Protein AF-A0A4U2DZA6-F1 (afdb_monomer)

Solvent-accessible surface area (backbone atoms only — not comparable to full-atom values): 11005 Å² total; per-residue (Å²): 111,38,60,55,29,14,50,80,87,41,92,82,50,58,75,39,43,45,76,56,38,56,72,76,39,58,65,84,57,57,27,21,34,91,81,70,63,46,68,20,42,60,43,38,82,89,51,98,49,81,58,31,38,35,69,56,89,88,61,76,40,67,72,39,76,94,47,52,62,82,66,52,77,60,67,79,49,63,69,38,75,83,44,24,62,58,47,48,50,52,47,63,80,37,41,66,64,39,50,54,56,39,36,73,78,37,56,48,65,45,71,69,59,54,52,47,19,53,52,40,37,60,75,71,45,62,44,17,39,58,92,64,57,75,88,47,49,42,60,54,41,54,41,45,44,87,59,47,71,52,46,95,62,67,19,87,56,66,44,44,45,53,79,73,94,64,86,74,88,72,88,80,76,78,83,76,92,58,102,58,79,56,61,103

Foldseek 3Di:
DAQWFAQLPDPVRDIDGQVVCVVVHPQQRWGADPQPRDTWHWPPPPHPDDIGTDDDPPDCGCVPPVNVPQCPVVVPADFDPVQLVVLVVVCVVCVVVLVVVLCVVPPLDDPVLLVQLVVLCVVSVVRRGPPDDSVCVSQSSQSSDQWDQADPRGRNHIAGEDADPDDDPDPPDFDDPDPDHGYD

Mean predicted aligned error: 13.22 Å

Sequence (184 aa):
MSSSAYHLNDPEKKLISIDEWVKKYSPNTVGGCRVCHEQMTIRGARSQQKTHFTHKPNSSCPTIVKNHRPYDVLRDVERDPTLASFAKQWAIDNLESIHYKVKKYVPGLTWKEFHQLLTVANEVDIWSLKSLSHDYIPYLLLTCTDKFEKNKYGRKYDCFFVLETSPTTGGVLWNDTTEGKKYI

Secondary structure (DSSP, 8-state):
-BSEEEETT-TT---EEHHHHHHHS-TTSPEEPTTT--EEEEESTTSSSPPEEEEPTT---TTSGGG--TTHHHHTS-B-GGGHHHHHHHHHHTHHHHHHHHHHHSTT--HHHHHHHHHHHHHTTGGGBTT--GGGHHHHHHHSSS-B---TTS--S-B-----S---SS---S---SSS----

pLDDT: mean 76.88, std 16.84, range [32.78, 96.12]

Nearest PDB structures (foldseek):
  7ko2-assembly4_D  TM=2.226E-01  e=8.693E+00  Escherichia coli K-12

Radius of gyration: 18.92 Å; Cα contacts (8 Å, |Δi|>4): 251; chains: 1; bounding box: 48×33×47 Å

Structure (mmCIF, N/CA/C/O backbone):
data_AF-A0A4U2DZA6-F1
#
_entry.id   AF-A0A4U2DZA6-F1
#
loop_
_atom_site.group_PDB
_atom_site.id
_atom_site.type_symbol
_atom_site.label_atom_id
_atom_site.label_alt_id
_atom_site.label_comp_id
_atom_site.label_asym_id
_atom_site.label_entity_id
_atom_site.label_seq_id
_atom_site.pdbx_PDB_ins_code
_atom_site.Cartn_x
_atom_site.Cartn_y
_atom_site.Cartn_z
_atom_site.occupancy
_atom_site.B_iso_or_equiv
_atom_site.auth_seq_id
_atom_site.auth_comp_id
_atom_site.auth_asym_id
_atom_site.auth_atom_id
_atom_site.pdbx_PDB_model_num
ATOM 1 N N . MET A 1 1 ? 13.409 4.118 -10.360 1.00 59.03 1 MET A N 1
ATOM 2 C CA . MET A 1 1 ? 14.043 3.492 -11.547 1.00 59.03 1 MET A CA 1
ATOM 3 C C . MET A 1 1 ? 13.246 2.241 -11.867 1.00 59.03 1 MET A C 1
ATOM 5 O O . MET A 1 1 ? 12.869 1.565 -10.918 1.00 59.03 1 MET A O 1
ATOM 9 N N . SER A 1 2 ? 12.935 1.966 -13.136 1.00 65.56 2 SER A N 1
ATOM 10 C CA . SER A 1 2 ? 12.156 0.775 -13.516 1.00 65.56 2 SER A CA 1
ATOM 11 C C . SER A 1 2 ? 13.028 -0.210 -14.290 1.00 65.56 2 SER A C 1
ATOM 13 O O . SER A 1 2 ? 13.849 0.202 -15.110 1.00 65.56 2 SER A O 1
ATOM 15 N N . SER A 1 3 ? 12.852 -1.504 -14.035 1.00 75.44 3 SER A N 1
ATOM 16 C CA . SER A 1 3 ? 13.492 -2.594 -14.783 1.00 75.44 3 SER A CA 1
ATOM 17 C C . SER A 1 3 ? 12.626 -3.121 -15.929 1.00 75.44 3 SER A C 1
ATOM 19 O O . SER A 1 3 ? 13.087 -3.976 -16.676 1.00 75.44 3 SER A O 1
ATOM 21 N N . SER A 1 4 ? 11.397 -2.620 -16.084 1.00 81.50 4 SER A N 1
ATOM 22 C CA . SER A 1 4 ? 10.485 -2.993 -17.167 1.00 81.50 4 SER A CA 1
ATOM 23 C C . SER A 1 4 ? 9.667 -1.804 -17.679 1.00 81.50 4 SER A C 1
ATOM 25 O O . SER A 1 4 ? 9.429 -0.832 -16.950 1.00 81.50 4 SER A O 1
ATOM 27 N N . ALA A 1 5 ? 9.260 -1.886 -18.944 1.00 85.12 5 ALA A N 1
ATOM 28 C CA . ALA A 1 5 ? 8.413 -0.917 -19.640 1.00 85.12 5 ALA A CA 1
ATOM 29 C C . ALA A 1 5 ? 7.579 -1.635 -20.716 1.00 85.12 5 ALA A C 1
ATOM 31 O O . ALA A 1 5 ? 7.921 -2.749 -21.110 1.00 85.12 5 ALA A O 1
ATOM 32 N N . TYR A 1 6 ? 6.503 -1.010 -21.196 1.00 84.75 6 TYR A N 1
ATOM 33 C CA . TYR A 1 6 ? 5.755 -1.500 -22.363 1.00 84.75 6 TYR A CA 1
ATOM 34 C C . TYR A 1 6 ? 6.104 -0.690 -23.615 1.00 84.75 6 TYR A C 1
ATOM 36 O O . TYR A 1 6 ? 6.566 0.450 -23.522 1.00 84.75 6 TYR A O 1
ATOM 44 N N . HIS A 1 7 ? 5.907 -1.265 -24.799 1.00 87.62 7 HIS A N 1
ATOM 45 C CA . HIS A 1 7 ? 6.127 -0.544 -26.053 1.00 87.62 7 HIS A CA 1
ATOM 46 C C . HIS A 1 7 ? 4.971 0.419 -26.331 1.00 87.62 7 HIS A C 1
ATOM 48 O O . HIS A 1 7 ? 3.820 0.028 -26.225 1.00 87.62 7 HIS A O 1
ATOM 54 N N . LEU A 1 8 ? 5.243 1.674 -26.704 1.00 82.94 8 LEU A N 1
ATOM 55 C CA . LEU A 1 8 ? 4.189 2.697 -26.847 1.00 82.94 8 LEU A CA 1
ATOM 56 C C . LEU A 1 8 ? 3.101 2.327 -27.868 1.00 82.94 8 LEU A C 1
ATOM 58 O O . LEU A 1 8 ? 1.962 2.753 -27.722 1.00 82.94 8 LEU A O 1
ATOM 62 N N . ASN A 1 9 ? 3.460 1.515 -28.864 1.00 81.94 9 ASN A N 1
ATOM 63 C CA . ASN A 1 9 ? 2.542 1.021 -29.895 1.00 81.94 9 ASN A CA 1
ATOM 64 C C . ASN A 1 9 ? 1.906 -0.337 -29.549 1.00 81.94 9 ASN A C 1
ATOM 66 O O . ASN A 1 9 ? 1.233 -0.911 -30.396 1.00 81.94 9 ASN A O 1
ATOM 70 N N . ASP A 1 10 ? 2.176 -0.890 -28.366 1.00 79.38 10 ASP A N 1
ATOM 71 C CA . ASP A 1 10 ? 1.577 -2.145 -27.916 1.00 79.38 10 ASP A CA 1
ATOM 72 C C . ASP A 1 10 ? 0.215 -1.859 -27.256 1.00 79.38 10 ASP A C 1
ATOM 74 O O . ASP A 1 10 ? 0.186 -1.268 -26.168 1.00 79.38 10 ASP A O 1
ATOM 78 N N . PRO A 1 11 ? -0.910 -2.250 -27.886 1.00 73.94 11 PRO A N 1
ATOM 79 C CA . PRO A 1 11 ? -2.241 -2.019 -27.334 1.00 73.94 11 PRO A CA 1
ATOM 80 C C . PRO A 1 11 ? -2.483 -2.816 -26.046 1.00 73.94 11 PRO A C 1
ATOM 82 O O . PRO A 1 11 ? -3.237 -2.360 -25.189 1.00 73.94 11 PRO A O 1
ATOM 85 N N . GLU A 1 12 ? -1.808 -3.955 -25.869 1.00 76.31 12 GLU A N 1
ATOM 86 C CA . GLU A 1 12 ? -1.906 -4.787 -24.663 1.00 76.31 12 GLU A CA 1
ATOM 87 C C . GLU A 1 12 ? -1.009 -4.267 -23.529 1.00 76.31 12 GLU A C 1
ATOM 89 O O . GLU A 1 12 ? -1.077 -4.761 -22.405 1.00 76.31 12 GLU A O 1
ATOM 94 N N . LYS A 1 13 ? -0.167 -3.256 -23.808 1.00 79.75 13 LYS A N 1
ATOM 95 C CA . LYS A 1 13 ? 0.796 -2.659 -22.868 1.00 79.75 13 LYS A CA 1
ATOM 96 C C . LYS A 1 13 ? 1.600 -3.721 -22.105 1.00 79.75 13 LYS A C 1
ATOM 98 O O . LYS A 1 13 ? 1.870 -3.572 -20.908 1.00 79.75 13 LYS A O 1
ATOM 103 N N . LYS A 1 14 ? 2.020 -4.784 -22.798 1.00 79.00 14 LYS A N 1
ATOM 104 C CA . LYS A 1 14 ? 2.740 -5.895 -22.184 1.00 79.00 14 LYS A CA 1
ATOM 105 C C . LYS A 1 14 ? 4.086 -5.415 -21.653 1.00 79.00 14 LYS A C 1
ATOM 107 O O . LYS A 1 14 ? 4.870 -4.772 -22.355 1.00 79.00 14 LYS A O 1
ATOM 112 N N . LEU A 1 15 ? 4.368 -5.738 -20.394 1.00 79.69 15 LEU A N 1
ATOM 113 C CA . LEU A 1 15 ? 5.626 -5.364 -19.759 1.00 79.69 15 LEU A CA 1
ATOM 114 C C . LEU A 1 15 ? 6.765 -6.235 -20.280 1.00 79.69 15 LEU A C 1
ATOM 116 O O . LEU A 1 15 ? 6.684 -7.460 -20.271 1.00 79.69 15 LEU A O 1
ATOM 120 N N . ILE A 1 16 ? 7.843 -5.580 -20.691 1.00 83.31 16 ILE A N 1
ATOM 121 C CA . ILE A 1 16 ? 9.062 -6.208 -21.189 1.00 83.31 16 ILE A CA 1
ATOM 122 C C . ILE A 1 16 ? 10.206 -5.778 -20.271 1.00 83.31 16 ILE A C 1
ATOM 124 O O . ILE A 1 16 ? 10.335 -4.598 -19.925 1.00 83.31 16 ILE A O 1
ATOM 128 N N . SER A 1 17 ? 11.019 -6.741 -19.838 1.00 84.31 17 SER A N 1
ATOM 129 C CA . SER A 1 17 ? 12.196 -6.473 -19.006 1.00 84.31 17 SER A CA 1
ATOM 130 C C . SER A 1 17 ? 13.260 -5.691 -19.783 1.00 84.31 17 SER A C 1
ATOM 132 O O . SER A 1 17 ? 13.329 -5.770 -21.006 1.00 84.31 17 SER A O 1
ATOM 134 N N . ILE A 1 18 ? 14.119 -4.934 -19.097 1.00 82.69 18 ILE A N 1
ATOM 135 C CA . ILE A 1 18 ? 15.177 -4.154 -19.757 1.00 82.69 18 ILE A CA 1
ATOM 136 C C . ILE A 1 18 ? 16.151 -5.043 -20.547 1.00 82.69 18 ILE A C 1
ATOM 138 O O . ILE A 1 18 ? 16.589 -4.659 -21.631 1.00 82.69 18 ILE A O 1
ATOM 142 N N . ASP A 1 19 ? 16.424 -6.252 -20.054 1.00 82.06 19 ASP A N 1
ATOM 143 C CA . ASP A 1 19 ? 17.329 -7.207 -20.699 1.00 82.06 19 ASP A CA 1
ATOM 144 C C . ASP A 1 19 ? 16.738 -7.766 -22.001 1.00 82.06 19 ASP A C 1
ATOM 146 O O . ASP A 1 19 ? 17.454 -7.966 -22.983 1.00 82.06 19 ASP A O 1
ATOM 150 N N . GLU A 1 20 ? 15.425 -7.995 -22.039 1.00 83.75 20 GLU A N 1
ATOM 151 C CA . GLU A 1 20 ? 14.713 -8.373 -23.263 1.00 83.75 20 GLU A CA 1
ATOM 152 C C . GLU A 1 20 ? 14.514 -7.177 -24.193 1.00 83.75 20 GLU A C 1
ATOM 154 O O . GLU A 1 20 ? 14.601 -7.318 -25.413 1.00 83.75 20 GLU A O 1
ATOM 159 N N . TRP A 1 21 ? 14.291 -5.988 -23.633 1.00 85.12 21 TRP A N 1
ATOM 160 C CA . TRP A 1 21 ? 14.069 -4.768 -24.397 1.00 85.12 21 TRP A CA 1
ATOM 161 C C . TRP A 1 21 ? 15.273 -4.414 -25.256 1.00 85.12 21 TRP A C 1
ATOM 163 O O . TRP A 1 21 ? 15.105 -4.154 -26.438 1.00 85.12 21 TRP A O 1
ATOM 173 N N . VAL A 1 22 ? 16.482 -4.442 -24.689 1.00 83.50 22 VAL A N 1
ATOM 174 C CA . VAL A 1 22 ? 17.723 -4.125 -25.419 1.00 83.50 22 VAL A CA 1
ATOM 175 C C . VAL A 1 22 ? 18.021 -5.150 -26.524 1.00 83.50 22 VAL A C 1
ATOM 177 O O . VAL A 1 22 ? 18.701 -4.825 -27.493 1.00 83.50 22 VAL A O 1
ATOM 180 N N . LYS A 1 23 ? 17.508 -6.383 -26.404 1.00 84.19 23 LYS A N 1
ATOM 181 C CA . LYS A 1 23 ? 17.631 -7.420 -27.442 1.00 84.19 23 LYS A CA 1
ATOM 182 C C . LYS A 1 23 ? 16.603 -7.249 -28.558 1.00 84.19 23 LYS A C 1
ATOM 184 O O . LYS A 1 23 ? 16.921 -7.468 -29.721 1.00 84.19 23 LYS A O 1
ATOM 189 N N . LYS A 1 24 ? 15.362 -6.909 -28.197 1.00 84.25 24 LYS A N 1
ATOM 190 C CA . LYS A 1 24 ? 14.226 -6.818 -29.126 1.00 84.25 24 LYS A CA 1
ATOM 191 C C . LYS A 1 24 ? 14.135 -5.458 -29.822 1.00 84.25 24 LYS A C 1
ATOM 193 O O . LYS A 1 24 ? 13.679 -5.378 -30.958 1.00 84.25 24 LYS A O 1
ATOM 198 N N . TYR A 1 25 ? 14.562 -4.401 -29.142 1.00 81.94 25 TYR A N 1
ATOM 199 C CA . TYR A 1 25 ? 14.495 -3.015 -29.585 1.00 81.94 25 TYR A CA 1
ATOM 200 C C . TYR A 1 25 ? 15.850 -2.324 -29.406 1.00 81.94 25 TYR A C 1
ATOM 202 O O . TYR A 1 25 ? 16.719 -2.770 -28.661 1.00 81.94 25 TYR A O 1
ATOM 210 N N . SER A 1 26 ? 16.031 -1.187 -30.077 1.00 77.00 26 SER A N 1
ATOM 211 C CA . SER A 1 26 ? 17.237 -0.377 -29.909 1.00 77.00 26 SER A CA 1
ATOM 212 C C . SER A 1 26 ? 17.281 0.261 -28.510 1.00 77.00 26 SER A C 1
ATOM 214 O O . SER A 1 26 ? 16.237 0.665 -27.993 1.00 77.00 26 SER A O 1
ATOM 216 N N . PRO A 1 27 ? 18.471 0.476 -27.914 1.00 74.56 27 PRO A N 1
ATOM 217 C CA . PRO A 1 27 ? 18.628 1.281 -26.698 1.00 74.56 27 PRO A CA 1
ATOM 218 C C . PRO A 1 27 ? 18.077 2.712 -26.807 1.00 74.56 27 PRO A C 1
ATOM 220 O O . PRO A 1 27 ? 17.846 3.365 -25.794 1.00 74.56 27 PRO A O 1
ATOM 223 N N . ASN A 1 28 ? 17.885 3.209 -28.032 1.00 79.88 28 ASN A N 1
ATOM 224 C CA . ASN A 1 28 ? 17.307 4.527 -28.294 1.00 79.88 28 ASN A CA 1
ATOM 225 C C . ASN A 1 28 ? 15.770 4.506 -28.338 1.00 79.88 28 ASN A C 1
ATOM 227 O O . ASN A 1 28 ? 15.144 5.564 -28.371 1.00 79.88 28 ASN A O 1
ATOM 231 N N . THR A 1 29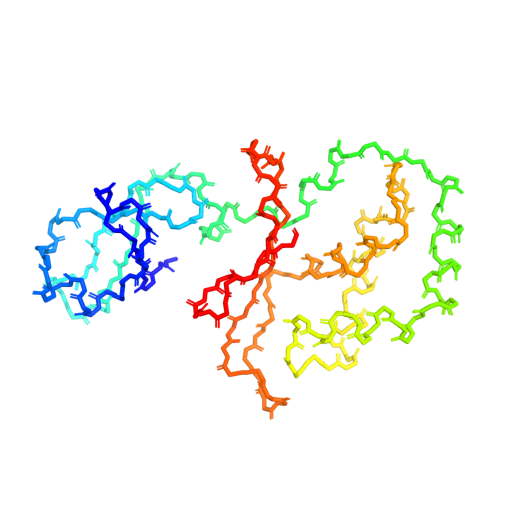 ? 15.155 3.323 -28.353 1.00 84.81 29 THR A N 1
ATOM 232 C CA . THR A 1 29 ? 13.702 3.167 -28.360 1.00 84.81 29 THR A CA 1
ATOM 233 C C . THR A 1 29 ? 13.156 3.428 -26.959 1.00 84.81 29 THR A C 1
ATOM 235 O O . THR A 1 29 ? 13.514 2.740 -26.001 1.00 84.81 29 THR A O 1
ATOM 238 N N . VAL A 1 30 ? 12.282 4.430 -26.843 1.00 87.81 30 VAL A N 1
ATOM 239 C CA . VAL A 1 30 ? 11.628 4.801 -25.581 1.00 87.81 30 VAL A CA 1
ATOM 240 C C . VAL A 1 30 ? 10.558 3.786 -25.184 1.00 87.81 30 VAL A C 1
ATOM 242 O O . VAL A 1 30 ? 9.828 3.274 -26.032 1.00 87.81 30 VAL A O 1
ATOM 245 N N . GLY A 1 31 ? 10.451 3.517 -23.885 1.00 88.06 31 GLY A N 1
ATOM 246 C CA . GLY A 1 31 ? 9.392 2.687 -23.310 1.00 88.06 31 GLY A CA 1
ATOM 247 C C . GLY A 1 31 ? 8.313 3.526 -22.636 1.00 88.06 31 GLY A C 1
ATOM 248 O O . GLY A 1 31 ? 8.557 4.664 -22.249 1.00 88.06 31 GLY A O 1
ATOM 249 N N . GLY A 1 32 ? 7.116 2.975 -22.478 1.00 85.31 32 GLY A N 1
ATOM 250 C CA . GLY A 1 32 ? 6.054 3.557 -21.666 1.00 85.31 32 GLY A CA 1
ATOM 251 C C . GLY A 1 32 ? 6.176 3.127 -20.208 1.00 85.31 32 GLY A C 1
ATOM 252 O O . GLY A 1 32 ? 6.317 1.939 -19.900 1.00 85.31 32 GLY A O 1
ATOM 253 N N . CYS A 1 33 ? 6.102 4.092 -19.292 1.00 80.44 33 CYS A N 1
ATOM 254 C CA . CYS A 1 33 ? 5.966 3.805 -17.873 1.00 80.44 33 CYS A CA 1
ATOM 255 C C . CYS A 1 33 ? 4.595 3.191 -17.600 1.00 80.44 33 CYS A C 1
ATOM 257 O O . CYS A 1 33 ? 3.572 3.788 -17.906 1.00 80.44 33 CYS A O 1
ATOM 259 N N . ARG A 1 34 ? 4.534 2.048 -16.922 1.00 74.88 34 ARG A N 1
ATOM 260 C CA . ARG A 1 34 ? 3.246 1.429 -16.562 1.00 74.88 34 ARG A CA 1
ATOM 261 C C . ARG A 1 34 ? 2.397 2.216 -15.553 1.00 74.88 34 ARG A C 1
ATOM 263 O O . ARG A 1 34 ? 1.294 1.796 -15.247 1.00 74.88 34 ARG A O 1
ATOM 270 N N . VAL A 1 35 ? 2.959 3.268 -14.955 1.00 67.12 35 VAL A N 1
ATOM 271 C CA . VAL A 1 35 ? 2.372 3.977 -13.805 1.00 67.12 35 VAL A CA 1
ATOM 272 C C . VAL A 1 35 ? 1.853 5.341 -14.208 1.00 67.12 35 VAL A C 1
ATOM 274 O O . VAL A 1 35 ? 0.693 5.636 -13.988 1.00 67.12 35 VAL A O 1
ATOM 277 N N . CYS A 1 36 ? 2.710 6.179 -14.788 1.00 70.31 36 CYS A N 1
ATOM 278 C CA . CYS A 1 36 ? 2.303 7.498 -15.268 1.00 70.31 36 CYS A CA 1
ATOM 279 C C . CYS A 1 36 ? 2.041 7.520 -16.778 1.00 70.31 36 CYS A C 1
ATOM 281 O O . CYS A 1 36 ? 1.699 8.569 -17.307 1.00 70.31 36 CYS A O 1
ATOM 283 N N . HIS A 1 37 ? 2.271 6.407 -17.487 1.00 78.69 37 HIS A N 1
ATOM 284 C CA . HIS A 1 37 ? 2.190 6.314 -18.952 1.00 78.69 37 HIS A CA 1
ATOM 285 C C . HIS A 1 37 ? 3.117 7.269 -19.723 1.00 78.69 37 HIS A C 1
ATOM 287 O O . HIS A 1 37 ? 3.104 7.290 -20.952 1.00 78.69 37 HIS A O 1
ATOM 293 N N . GLU A 1 38 ? 3.997 7.991 -19.026 1.00 81.44 38 GLU A N 1
ATOM 294 C CA . GLU A 1 38 ? 5.010 8.837 -19.642 1.00 81.44 38 GLU A CA 1
ATOM 295 C C . GLU A 1 38 ? 6.120 8.010 -20.296 1.00 81.44 38 GLU A C 1
ATOM 297 O O . GLU A 1 38 ? 6.421 6.873 -19.915 1.00 81.44 38 GLU A O 1
ATOM 302 N N . GLN A 1 39 ? 6.783 8.636 -21.265 1.00 87.44 39 GLN A N 1
ATOM 303 C CA . GLN A 1 39 ? 7.933 8.061 -21.947 1.00 87.44 39 GLN A CA 1
ATOM 304 C C . GLN A 1 39 ? 9.144 7.960 -21.011 1.00 87.44 39 GLN A C 1
ATOM 306 O O . GLN A 1 39 ? 9.565 8.935 -20.382 1.00 87.44 39 GLN A O 1
ATOM 311 N N . MET A 1 40 ? 9.753 6.782 -20.996 1.00 87.06 40 MET A N 1
ATOM 312 C CA . MET A 1 40 ? 10.979 6.457 -20.287 1.00 87.06 40 MET A CA 1
ATOM 313 C C . MET A 1 40 ? 12.113 6.218 -21.283 1.00 87.06 40 MET A C 1
ATOM 315 O O . MET A 1 40 ? 11.941 5.549 -22.303 1.00 87.06 40 MET A O 1
ATOM 319 N N . THR A 1 41 ? 13.291 6.745 -20.969 1.00 88.69 41 THR A N 1
ATOM 320 C CA . THR A 1 41 ? 14.518 6.515 -21.734 1.00 88.69 41 THR A CA 1
ATOM 321 C C . THR A 1 41 ? 15.366 5.440 -21.068 1.00 88.69 41 THR A C 1
ATOM 323 O O . THR A 1 41 ? 15.240 5.173 -19.871 1.00 88.69 41 THR A O 1
ATOM 326 N N . ILE A 1 42 ? 16.249 4.815 -21.842 1.00 84.19 42 ILE A N 1
ATOM 327 C CA . ILE A 1 42 ? 17.183 3.816 -21.328 1.00 84.19 42 ILE A CA 1
ATOM 328 C C . ILE A 1 42 ? 18.485 4.510 -20.936 1.00 84.19 42 ILE A C 1
ATOM 330 O O . ILE A 1 42 ? 19.076 5.253 -21.720 1.00 84.19 42 ILE A O 1
ATOM 334 N N . ARG A 1 43 ? 18.955 4.250 -19.715 1.00 78.56 43 ARG A N 1
ATOM 335 C CA . ARG A 1 43 ? 20.290 4.644 -19.248 1.00 78.56 43 ARG A CA 1
ATOM 336 C C . ARG A 1 43 ? 21.154 3.418 -19.020 1.00 78.56 43 ARG A C 1
ATOM 338 O O . ARG A 1 43 ? 20.658 2.357 -18.662 1.00 78.56 43 ARG A O 1
ATOM 345 N N . GLY A 1 44 ? 22.462 3.590 -19.199 1.00 68.38 44 GLY A N 1
ATOM 346 C CA . GLY A 1 44 ? 23.445 2.544 -18.916 1.00 68.38 44 GLY A CA 1
ATOM 347 C C . GLY A 1 44 ? 23.547 1.450 -19.979 1.00 68.38 44 GLY A C 1
ATOM 348 O O . GLY A 1 44 ? 24.163 0.431 -19.721 1.00 68.38 44 GLY A O 1
ATOM 349 N N . ALA A 1 45 ? 22.976 1.630 -21.175 1.00 62.47 45 ALA A N 1
ATOM 350 C CA . ALA A 1 45 ? 23.106 0.645 -22.260 1.00 62.47 45 ALA A CA 1
ATOM 351 C C . ALA A 1 45 ? 24.511 0.605 -22.898 1.00 62.47 45 ALA A C 1
ATOM 353 O O . ALA A 1 45 ? 24.836 -0.330 -23.619 1.00 62.47 45 ALA A O 1
ATOM 354 N N . ARG A 1 46 ? 25.335 1.637 -22.669 1.00 64.69 46 ARG A N 1
ATOM 355 C CA . ARG A 1 46 ? 26.703 1.770 -23.208 1.00 64.69 46 ARG A CA 1
ATOM 356 C C . ARG A 1 46 ? 27.766 1.948 -22.117 1.00 64.69 46 ARG A C 1
ATOM 358 O O . ARG A 1 46 ? 28.869 2.391 -22.409 1.00 64.69 46 ARG A O 1
ATOM 365 N N . SER A 1 47 ? 27.432 1.680 -20.855 1.00 65.00 47 SER A N 1
ATOM 366 C CA . SER A 1 47 ? 28.360 1.822 -19.729 1.00 65.00 47 SER A CA 1
ATOM 367 C C . SER A 1 47 ? 28.381 0.554 -18.880 1.00 65.00 47 SER A C 1
ATOM 369 O O . SER A 1 47 ? 27.510 -0.297 -19.012 1.00 65.00 47 SER A O 1
ATOM 371 N N . GLN A 1 48 ? 29.356 0.435 -17.976 1.00 60.78 48 GLN A N 1
ATOM 372 C CA . GLN A 1 48 ? 29.418 -0.671 -17.007 1.00 60.78 48 GLN A CA 1
ATOM 373 C C . GLN A 1 48 ? 28.324 -0.599 -15.922 1.00 60.78 48 GLN A C 1
ATOM 375 O O . GLN A 1 48 ? 28.279 -1.424 -15.014 1.00 60.78 48 GLN A O 1
ATOM 380 N N . GLN A 1 49 ? 27.453 0.411 -15.978 1.00 65.25 49 GLN A N 1
ATOM 381 C CA . GLN A 1 49 ? 26.339 0.566 -15.050 1.00 65.25 49 GLN A CA 1
ATOM 382 C C . GLN A 1 49 ? 25.177 -0.326 -15.482 1.00 65.25 49 GLN A C 1
ATOM 384 O O . GLN A 1 49 ? 24.919 -0.491 -16.672 1.00 65.25 49 GLN A O 1
ATOM 389 N N . LYS A 1 50 ? 24.416 -0.840 -14.512 1.00 72.31 50 LYS A N 1
ATOM 390 C CA . LYS A 1 50 ? 23.223 -1.643 -14.792 1.00 72.31 50 LYS A CA 1
ATOM 391 C C . LYS A 1 50 ? 22.239 -0.856 -15.662 1.00 72.31 50 LYS A C 1
ATOM 393 O O . LYS A 1 50 ? 21.788 0.226 -15.270 1.00 72.31 50 LYS A O 1
ATOM 398 N N . THR A 1 51 ? 21.896 -1.406 -16.825 1.00 80.81 51 THR A N 1
ATOM 399 C CA . THR A 1 51 ? 20.936 -0.796 -17.745 1.00 80.81 51 THR A CA 1
ATOM 400 C C . THR A 1 51 ? 19.547 -0.748 -17.103 1.00 80.81 51 THR A C 1
ATOM 402 O O . THR A 1 51 ? 19.105 -1.714 -16.482 1.00 80.81 51 THR A O 1
ATOM 405 N N . HIS A 1 52 ? 18.861 0.390 -17.199 1.00 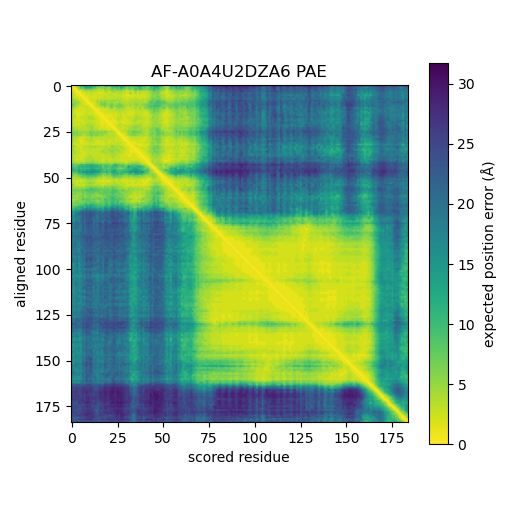81.50 52 HIS A N 1
ATOM 406 C CA . HIS A 1 52 ? 17.534 0.578 -16.606 1.00 81.50 52 HIS A CA 1
ATOM 407 C C . HIS A 1 52 ? 16.725 1.649 -17.340 1.00 81.50 52 HIS A C 1
ATOM 409 O O . HIS A 1 52 ? 17.283 2.524 -18.007 1.00 81.50 52 HIS A O 1
ATOM 415 N N . PHE A 1 53 ? 15.402 1.615 -17.160 1.00 85.75 53 PHE A N 1
ATOM 416 C CA . PHE A 1 53 ? 14.516 2.678 -17.618 1.00 85.75 53 PHE A CA 1
ATOM 417 C C . PHE A 1 53 ? 14.492 3.831 -16.608 1.00 85.75 53 PHE A C 1
ATOM 419 O O . PHE A 1 53 ? 14.302 3.639 -15.396 1.00 85.75 53 PHE A O 1
ATOM 426 N N . THR A 1 54 ? 14.624 5.051 -17.122 1.00 84.19 54 THR A N 1
ATOM 427 C CA . THR A 1 54 ? 14.519 6.296 -16.363 1.00 84.19 54 THR A CA 1
ATOM 428 C C . THR A 1 54 ? 13.465 7.215 -16.963 1.00 84.19 54 THR A C 1
ATOM 430 O O . THR A 1 54 ? 13.317 7.317 -18.177 1.00 84.19 54 THR A O 1
ATOM 433 N N . HIS A 1 55 ? 12.742 7.922 -16.099 1.00 85.44 55 HIS A N 1
ATOM 434 C CA . HIS A 1 55 ? 11.915 9.043 -16.530 1.00 85.44 55 HIS A CA 1
ATOM 435 C C . HIS A 1 55 ? 12.800 10.229 -16.934 1.00 85.44 55 HIS A C 1
ATOM 437 O O . HIS A 1 55 ? 13.968 10.317 -16.529 1.00 85.44 55 HIS A O 1
ATOM 443 N N . LYS A 1 56 ? 12.226 11.160 -17.703 1.00 81.56 56 LYS A N 1
ATOM 444 C CA . LYS A 1 56 ? 12.852 12.459 -17.978 1.00 81.56 56 LYS A CA 1
ATOM 445 C C . LYS A 1 56 ? 13.050 13.250 -16.671 1.00 81.56 56 LYS A C 1
ATOM 447 O O . LYS A 1 56 ? 12.289 13.055 -15.715 1.00 81.56 56 LYS A O 1
ATOM 452 N N . PRO A 1 57 ? 14.054 14.146 -16.609 1.00 71.38 57 PRO A N 1
ATOM 453 C CA . PRO A 1 57 ? 14.183 15.088 -15.501 1.00 71.38 57 PRO A CA 1
ATOM 454 C C . PRO A 1 57 ? 12.856 15.826 -15.275 1.00 71.38 57 PRO A C 1
ATOM 456 O O . PRO A 1 57 ? 12.198 16.207 -16.237 1.00 71.38 57 PRO A O 1
ATOM 459 N N . ASN A 1 58 ? 12.465 16.001 -14.011 1.00 71.50 58 ASN A N 1
ATOM 460 C CA . ASN A 1 58 ? 11.209 16.648 -13.588 1.00 71.50 58 ASN A CA 1
ATOM 461 C C . ASN A 1 58 ? 9.898 15.936 -13.956 1.00 71.50 58 ASN A C 1
ATOM 463 O O . ASN A 1 58 ? 8.839 16.524 -13.775 1.00 71.50 58 ASN A O 1
ATOM 467 N N . SER A 1 59 ? 9.937 14.669 -14.380 1.00 76.69 59 SER A N 1
ATOM 468 C CA . SER A 1 59 ? 8.726 13.837 -14.374 1.00 76.69 59 SER A CA 1
ATOM 469 C C . SER A 1 59 ? 8.088 13.869 -12.985 1.00 76.69 59 SER A C 1
ATOM 471 O O . SER A 1 59 ? 8.813 13.824 -11.988 1.00 76.69 59 SER A O 1
ATOM 473 N N . SER A 1 60 ? 6.759 13.944 -12.926 1.00 68.12 60 SER A N 1
ATOM 474 C CA . SER A 1 60 ? 5.948 13.878 -11.703 1.00 68.12 60 SER A CA 1
ATOM 475 C C . SER A 1 60 ? 5.628 12.436 -11.300 1.00 68.12 60 SER A C 1
ATOM 477 O O . SER A 1 60 ? 4.846 12.206 -10.382 1.00 68.12 60 SER A O 1
ATOM 479 N N . CYS A 1 61 ? 6.239 11.448 -11.967 1.00 68.62 61 CYS A N 1
ATOM 480 C CA . CYS A 1 61 ? 5.887 10.051 -11.790 1.00 68.62 61 CYS A CA 1
ATOM 481 C C . CYS A 1 61 ? 5.991 9.617 -10.317 1.00 68.62 61 CYS A C 1
ATOM 483 O O . CYS A 1 61 ? 7.076 9.740 -9.730 1.00 68.62 61 CYS A O 1
ATOM 485 N N . PRO A 1 62 ? 4.932 8.999 -9.757 1.00 63.75 62 PRO A N 1
ATOM 486 C CA . PRO A 1 62 ? 4.918 8.496 -8.384 1.00 63.75 62 PRO A CA 1
ATOM 487 C C . PRO A 1 62 ? 5.923 7.375 -8.102 1.00 63.75 62 PRO A C 1
ATOM 489 O O . PRO A 1 62 ? 5.996 6.909 -6.981 1.00 63.75 62 PRO A O 1
ATOM 492 N N . THR A 1 63 ? 6.670 6.884 -9.100 1.00 64.62 63 THR A N 1
ATOM 493 C CA . THR A 1 63 ? 7.756 5.894 -8.902 1.00 64.62 63 THR A CA 1
ATOM 494 C C . THR A 1 63 ? 9.132 6.516 -8.679 1.00 64.62 63 THR A C 1
ATOM 496 O O . THR A 1 63 ? 10.132 5.806 -8.527 1.00 64.62 63 THR A O 1
ATOM 499 N N . ILE A 1 64 ? 9.221 7.842 -8.751 1.00 68.56 64 ILE A N 1
ATOM 500 C CA . ILE A 1 64 ? 10.436 8.591 -8.468 1.00 68.56 64 ILE A CA 1
ATOM 501 C C . ILE A 1 64 ? 10.384 8.964 -6.990 1.00 68.56 64 ILE A C 1
ATOM 503 O O . ILE A 1 64 ? 9.478 9.678 -6.588 1.00 68.56 64 ILE A O 1
ATOM 507 N N . VAL A 1 65 ? 11.376 8.535 -6.205 1.00 63.41 65 VAL A N 1
ATOM 508 C CA . VAL A 1 65 ? 11.405 8.688 -4.735 1.00 63.41 65 VAL A CA 1
ATOM 509 C C . VAL A 1 65 ? 11.095 10.117 -4.274 1.00 63.41 65 VAL A C 1
ATOM 511 O O . VAL A 1 65 ? 10.283 10.301 -3.382 1.00 63.41 65 VAL A O 1
ATOM 514 N N . LYS A 1 66 ? 11.658 11.144 -4.926 1.00 61.47 66 LYS A N 1
ATOM 515 C CA . LYS A 1 66 ? 11.385 12.557 -4.586 1.00 61.47 66 LYS A CA 1
ATOM 516 C C . LYS A 1 66 ? 9.934 13.010 -4.814 1.00 61.47 66 LYS A C 1
ATOM 518 O O . LYS A 1 66 ? 9.529 14.033 -4.281 1.00 61.47 66 LYS A O 1
ATOM 523 N N . ASN A 1 67 ? 9.186 12.281 -5.635 1.00 57.38 67 ASN A N 1
ATOM 524 C CA . ASN A 1 67 ? 7.784 12.540 -5.951 1.00 57.38 67 ASN A CA 1
ATOM 525 C C . ASN A 1 67 ? 6.856 11.531 -5.267 1.00 57.38 67 ASN A C 1
ATOM 527 O O . ASN A 1 67 ? 5.652 11.558 -5.518 1.00 57.38 67 ASN A O 1
ATOM 531 N N . HIS A 1 68 ? 7.398 10.612 -4.459 1.00 58.41 68 HIS A N 1
ATOM 532 C CA . HIS A 1 68 ? 6.563 9.789 -3.602 1.00 58.41 68 HIS A CA 1
ATOM 533 C C . HIS A 1 68 ? 5.832 10.736 -2.656 1.00 58.41 68 HIS A C 1
ATOM 535 O O . HIS A 1 68 ? 6.442 11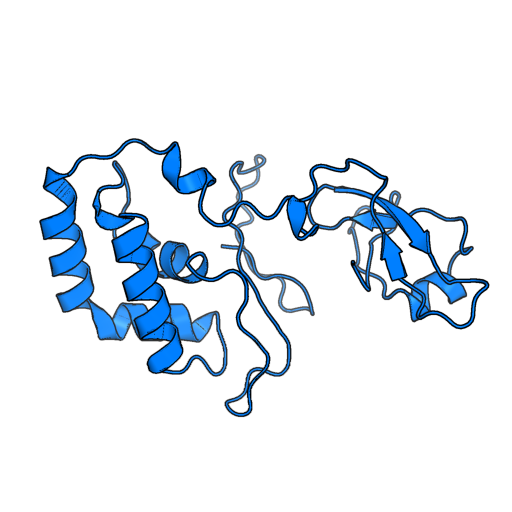.410 -1.830 1.00 58.41 68 HIS A O 1
ATOM 541 N N . ARG A 1 69 ? 4.515 10.781 -2.809 1.00 56.16 69 ARG A N 1
ATOM 542 C CA . ARG A 1 69 ? 3.596 11.422 -1.879 1.00 56.16 69 ARG A CA 1
ATOM 543 C C . ARG A 1 69 ? 2.687 10.342 -1.304 1.00 56.16 69 ARG A C 1
ATOM 545 O O . ARG A 1 69 ? 1.533 10.227 -1.720 1.00 56.16 69 ARG A O 1
ATOM 552 N N . PRO A 1 70 ? 3.227 9.451 -0.459 1.00 56.19 70 PRO A N 1
ATOM 553 C CA . PRO A 1 70 ? 2.426 8.391 0.115 1.00 56.19 70 PRO A CA 1
ATOM 554 C C . PRO A 1 70 ? 1.366 9.037 1.021 1.00 56.19 70 PRO A C 1
ATOM 556 O O . PRO A 1 70 ? 1.678 9.895 1.841 1.00 56.19 70 PRO A O 1
ATOM 559 N N . TYR A 1 71 ? 0.099 8.675 0.813 1.00 56.62 71 TYR A N 1
ATOM 560 C CA . TYR A 1 71 ? -1.072 9.144 1.585 1.00 56.62 71 TYR A CA 1
ATOM 561 C C . TYR A 1 71 ? -1.473 10.609 1.429 1.00 56.62 71 TYR A C 1
ATOM 563 O O . TYR A 1 71 ? -2.508 10.977 1.976 1.00 56.62 71 TYR A O 1
ATOM 571 N N . ASP A 1 72 ? -0.752 11.443 0.672 1.00 57.47 72 ASP A N 1
ATOM 572 C CA . ASP A 1 72 ? -1.185 12.840 0.479 1.00 57.47 72 ASP A CA 1
ATOM 573 C C . ASP A 1 72 ? -2.561 12.913 -0.192 1.00 57.47 72 ASP A C 1
ATOM 575 O O . ASP A 1 72 ? -3.360 13.770 0.162 1.00 57.47 72 ASP A O 1
ATOM 579 N N . VAL A 1 73 ? -2.896 11.955 -1.066 1.00 59.41 73 VAL A N 1
ATOM 580 C CA . VAL A 1 73 ? -4.246 11.855 -1.650 1.00 59.41 73 VAL A CA 1
ATOM 581 C C . VAL A 1 73 ? -5.340 11.679 -0.597 1.00 59.41 73 VAL A C 1
ATOM 583 O O . VAL A 1 73 ? -6.472 12.064 -0.846 1.00 59.41 73 VAL A O 1
ATOM 586 N N . LEU A 1 74 ? -5.018 11.126 0.580 1.00 61.69 74 LEU A N 1
ATOM 587 C CA . LEU A 1 74 ? -5.958 11.008 1.694 1.00 61.69 74 LEU A CA 1
ATOM 588 C C . LEU A 1 74 ? -6.055 12.310 2.492 1.00 61.69 74 LEU A C 1
ATOM 590 O O . LEU A 1 74 ? -7.043 12.512 3.191 1.00 61.69 74 LEU A O 1
ATOM 594 N N . ARG A 1 75 ? -5.055 13.200 2.439 1.00 63.25 75 ARG A N 1
ATOM 595 C CA . ARG A 1 75 ? -5.085 14.481 3.169 1.00 63.25 75 ARG A CA 1
ATOM 596 C C . ARG A 1 75 ? -6.164 15.410 2.631 1.00 63.25 75 ARG A C 1
ATOM 598 O O . ARG A 1 75 ? -6.836 16.040 3.437 1.00 63.25 75 ARG A O 1
ATOM 605 N N . ASP A 1 76 ? -6.396 15.391 1.325 1.00 65.06 76 ASP A N 1
ATOM 606 C CA . ASP A 1 76 ? -7.367 16.266 0.659 1.00 65.06 76 ASP A CA 1
ATOM 607 C C . ASP A 1 76 ? -8.816 15.737 0.706 1.00 65.06 76 ASP A C 1
ATOM 609 O O . ASP A 1 76 ? -9.737 16.391 0.217 1.00 65.06 76 ASP A O 1
ATOM 613 N N . VAL A 1 77 ? -9.042 14.557 1.298 1.00 69.62 77 VAL A N 1
ATOM 614 C CA . VAL A 1 77 ? -10.383 13.975 1.463 1.00 69.62 77 VAL A CA 1
ATOM 615 C C . VAL A 1 77 ? -11.075 14.574 2.690 1.00 69.62 77 VAL A C 1
ATOM 617 O O . VAL A 1 77 ? -10.463 14.746 3.748 1.00 69.62 77 VAL A O 1
ATOM 620 N N . GLU A 1 78 ? -12.367 14.877 2.547 1.00 76.88 78 GLU A N 1
ATOM 621 C CA . GLU A 1 78 ? -13.199 15.431 3.618 1.00 76.88 78 GLU A CA 1
ATOM 622 C C . GLU A 1 78 ? -13.217 14.503 4.845 1.00 76.88 78 GLU A C 1
ATOM 624 O O . GLU A 1 78 ? -13.356 13.282 4.720 1.00 76.88 78 GLU A O 1
ATOM 629 N N . ARG A 1 79 ? -13.091 15.092 6.039 1.00 83.12 79 ARG A N 1
ATOM 630 C CA . ARG A 1 79 ? -13.064 14.373 7.315 1.00 83.12 79 ARG A CA 1
ATOM 631 C C . ARG A 1 79 ? -14.169 14.835 8.247 1.00 83.12 79 ARG A C 1
ATOM 633 O O . ARG A 1 79 ? -14.426 16.028 8.371 1.00 83.12 79 ARG A O 1
ATOM 640 N N . ASP A 1 80 ? -14.744 13.876 8.953 1.00 85.06 80 ASP A N 1
ATOM 641 C CA . ASP A 1 80 ? -15.660 14.071 10.062 1.00 85.06 80 ASP A CA 1
ATOM 642 C C . ASP A 1 80 ? -15.125 13.316 11.297 1.00 85.06 80 ASP A C 1
ATOM 644 O O . ASP A 1 80 ? -15.203 12.083 11.368 1.00 85.06 80 ASP A O 1
ATOM 648 N N . PRO A 1 81 ? -14.568 14.035 12.291 1.00 86.81 81 PRO A N 1
ATOM 649 C CA . PRO A 1 81 ? -14.025 13.436 13.509 1.00 86.81 81 PRO A CA 1
ATOM 650 C C . PRO A 1 81 ? -15.037 12.604 14.303 1.00 86.81 81 PRO A C 1
ATOM 652 O O . PRO A 1 81 ? -14.636 11.728 15.070 1.00 86.81 81 PRO A O 1
ATOM 655 N N . THR A 1 82 ? -16.340 12.852 14.132 1.00 88.62 82 THR A N 1
ATOM 656 C CA . THR A 1 82 ? -17.388 12.111 14.846 1.00 88.62 82 THR A CA 1
ATOM 657 C C . THR A 1 82 ? -17.501 10.658 14.375 1.00 88.62 82 THR A C 1
ATOM 659 O O . THR A 1 82 ? -17.943 9.803 15.141 1.00 88.62 82 THR A O 1
ATOM 662 N N . LEU A 1 83 ? -17.026 10.350 13.160 1.00 85.19 83 LEU A N 1
ATOM 663 C CA . LEU A 1 83 ? -17.036 9.002 12.579 1.00 85.19 83 LEU A CA 1
ATOM 664 C C . LEU A 1 83 ? -15.899 8.114 13.100 1.00 85.19 83 LEU A C 1
ATOM 666 O O . LEU A 1 83 ? -16.021 6.887 13.117 1.00 85.19 83 LEU A O 1
ATOM 670 N N . ALA A 1 84 ? -14.796 8.719 13.550 1.00 88.38 84 ALA A N 1
ATOM 671 C CA . ALA A 1 84 ? -13.559 8.000 13.838 1.00 88.38 84 ALA A CA 1
ATOM 672 C C . ALA A 1 84 ? -13.709 6.959 14.954 1.00 88.38 84 ALA A C 1
ATOM 674 O O . ALA A 1 84 ? -13.128 5.877 14.872 1.00 88.38 84 ALA A O 1
ATOM 675 N N . SER A 1 85 ? -14.488 7.262 15.994 1.00 90.69 85 SER A N 1
ATOM 676 C CA . SER A 1 85 ? -14.740 6.330 17.099 1.00 90.69 85 SER A CA 1
ATOM 677 C C . SER A 1 85 ? -15.492 5.086 16.623 1.00 90.69 85 SER A C 1
ATOM 679 O O . SER A 1 85 ? -15.095 3.968 16.951 1.00 90.69 85 SER A O 1
ATOM 681 N N . PHE A 1 86 ? -16.521 5.270 15.795 1.00 90.25 86 PHE A N 1
ATOM 682 C CA . PHE A 1 86 ? -17.323 4.185 15.239 1.00 90.25 86 PHE A CA 1
ATOM 683 C C . PHE A 1 86 ? -16.512 3.308 14.279 1.00 90.25 86 PHE A C 1
ATOM 685 O O . PHE A 1 86 ? -16.517 2.084 14.410 1.00 90.25 86 PHE A O 1
ATOM 692 N N . ALA A 1 87 ? -15.750 3.922 13.370 1.00 90.31 87 ALA A N 1
ATOM 693 C CA . ALA A 1 87 ? -14.898 3.197 12.429 1.00 90.31 87 ALA A CA 1
ATOM 694 C C . ALA A 1 87 ? -13.804 2.387 13.146 1.00 90.31 87 ALA A C 1
ATOM 696 O O . ALA A 1 87 ? -13.547 1.234 12.793 1.00 90.31 87 ALA A O 1
ATOM 697 N N . LYS A 1 88 ? -13.190 2.958 14.192 1.00 93.25 88 LYS A N 1
ATOM 698 C CA . LYS A 1 88 ? -12.204 2.254 15.026 1.00 93.25 88 LYS A CA 1
ATOM 699 C C . LYS A 1 88 ? -12.826 1.087 15.779 1.00 93.25 88 LYS A C 1
ATOM 701 O O . LYS A 1 88 ? -12.234 0.013 15.791 1.00 93.25 88 LYS A O 1
ATOM 706 N N . GLN A 1 89 ? -14.008 1.274 16.366 1.00 94.31 89 GLN A N 1
ATOM 707 C CA . GLN A 1 89 ? -14.697 0.192 17.068 1.00 94.31 89 GLN A CA 1
ATOM 708 C C . GLN A 1 89 ? -15.025 -0.957 16.112 1.00 94.31 89 GLN A C 1
ATOM 710 O O . GLN A 1 89 ? -14.667 -2.098 16.385 1.00 94.31 89 GLN A O 1
ATOM 715 N N . TRP A 1 90 ? -15.584 -0.654 14.937 1.00 94.25 90 TRP A N 1
ATOM 716 C CA . TRP A 1 90 ? -15.842 -1.669 13.919 1.00 94.25 90 TRP A CA 1
ATOM 717 C C . TRP A 1 90 ? -14.563 -2.399 13.491 1.00 94.25 90 TRP A C 1
ATOM 719 O O . TRP A 1 90 ? -14.574 -3.619 13.326 1.00 94.25 90 TRP A O 1
ATOM 729 N N . ALA A 1 91 ? -13.450 -1.677 13.332 1.00 94.25 91 ALA A N 1
ATOM 730 C CA . ALA A 1 91 ? -12.174 -2.277 12.962 1.00 94.25 91 ALA A CA 1
ATOM 731 C C . ALA A 1 91 ? -11.610 -3.193 14.057 1.00 94.25 91 ALA A C 1
ATOM 733 O O . ALA A 1 91 ? -11.001 -4.208 13.730 1.00 94.25 91 ALA A O 1
ATOM 734 N N . ILE A 1 92 ? -11.832 -2.869 15.333 1.00 94.75 92 ILE A N 1
ATOM 735 C CA . ILE A 1 92 ? -11.489 -3.737 16.468 1.00 94.75 92 ILE A CA 1
ATOM 736 C C . ILE A 1 92 ? -12.352 -5.002 16.436 1.00 94.75 92 ILE A C 1
ATOM 738 O O . ILE A 1 92 ? -11.811 -6.107 16.488 1.00 94.75 92 ILE A O 1
ATOM 742 N N . ASP A 1 93 ? -13.665 -4.852 16.261 1.00 96.12 93 ASP A N 1
ATOM 743 C CA . ASP A 1 93 ? -14.616 -5.970 16.227 1.00 96.12 93 ASP A CA 1
ATOM 744 C C . ASP A 1 93 ? -14.372 -6.910 15.029 1.00 96.12 93 ASP A C 1
ATOM 746 O O . ASP A 1 93 ? -14.710 -8.092 15.072 1.00 96.12 93 ASP A O 1
ATOM 750 N N . ASN A 1 94 ? -13.747 -6.401 13.961 1.00 95.44 94 ASN A N 1
ATOM 751 C CA . ASN A 1 94 ? -13.457 -7.130 12.723 1.00 95.44 94 ASN A CA 1
ATOM 752 C C . ASN A 1 94 ? -11.953 -7.312 12.462 1.00 95.44 94 ASN A C 1
ATOM 754 O O . ASN A 1 94 ? -11.554 -7.610 11.332 1.00 95.44 94 ASN A O 1
ATOM 758 N N . LEU A 1 95 ? -11.103 -7.145 13.479 1.00 95.00 95 LEU A N 1
ATOM 759 C CA . LEU A 1 95 ? -9.650 -7.051 13.308 1.00 95.00 95 LEU A CA 1
ATOM 760 C C . LEU A 1 95 ? -9.053 -8.275 12.605 1.00 95.00 95 LEU A C 1
ATOM 762 O O . LEU A 1 95 ? -8.212 -8.145 11.713 1.00 95.00 95 LEU A O 1
ATOM 766 N N . GLU A 1 96 ? -9.518 -9.467 12.977 1.00 95.00 96 GLU A N 1
ATOM 767 C CA . GLU A 1 96 ? -9.085 -10.727 12.376 1.00 95.00 96 GLU A CA 1
ATOM 768 C C . GLU A 1 96 ? -9.489 -10.816 10.894 1.00 95.00 96 GLU A C 1
ATOM 770 O O . GLU A 1 96 ? -8.655 -11.116 10.033 1.00 95.00 96 GLU A O 1
ATOM 775 N N . SER A 1 97 ? -10.739 -10.474 10.573 1.00 94.62 97 SER A N 1
ATOM 776 C CA . SER A 1 97 ? -11.257 -10.435 9.200 1.00 94.62 97 SER A CA 1
ATOM 777 C C . SER A 1 97 ? -10.477 -9.452 8.326 1.00 94.62 97 SER A C 1
ATOM 779 O O . SER A 1 97 ? -10.099 -9.777 7.196 1.00 94.62 97 SER A O 1
ATOM 781 N N . ILE A 1 98 ? -10.177 -8.265 8.860 1.00 95.88 98 ILE A N 1
ATOM 782 C CA . ILE A 1 98 ? -9.357 -7.253 8.187 1.00 95.88 98 ILE A CA 1
ATOM 783 C C . ILE A 1 98 ? -7.955 -7.812 7.935 1.00 95.88 98 ILE A C 1
ATOM 785 O O . ILE A 1 98 ? -7.479 -7.769 6.799 1.00 95.88 98 ILE A O 1
ATOM 789 N N . HIS A 1 99 ? -7.314 -8.394 8.951 1.00 95.38 99 HIS A N 1
ATOM 790 C CA . HIS A 1 99 ? -5.982 -8.980 8.824 1.00 95.38 99 HIS A CA 1
ATOM 791 C C . HIS A 1 99 ? -5.925 -10.058 7.733 1.00 95.38 99 HIS A C 1
ATOM 793 O O . HIS A 1 99 ? -5.041 -10.011 6.873 1.00 95.38 99 HIS A O 1
ATOM 799 N N . TYR A 1 100 ? -6.876 -10.998 7.701 1.00 93.69 100 TYR A N 1
ATOM 800 C CA . TYR A 1 100 ? -6.913 -12.019 6.649 1.00 93.69 100 TYR A CA 1
ATOM 801 C C . TYR A 1 100 ? -7.129 -11.420 5.261 1.00 93.69 100 TYR A C 1
ATOM 803 O O . TYR A 1 100 ? -6.491 -11.859 4.298 1.00 93.69 100 TYR A O 1
ATOM 811 N N . LYS A 1 101 ? -7.979 -10.393 5.148 1.00 93.88 101 LYS A N 1
ATOM 812 C CA . LYS A 1 101 ? -8.228 -9.711 3.877 1.00 93.88 101 LYS A CA 1
ATOM 813 C C . LYS A 1 101 ? -6.964 -9.011 3.375 1.00 93.88 101 LYS A C 1
ATOM 815 O O . LYS A 1 101 ? -6.593 -9.232 2.228 1.00 93.88 101 LYS A O 1
ATOM 820 N N . VAL A 1 102 ? -6.228 -8.290 4.224 1.00 93.50 102 VAL A N 1
ATOM 821 C CA . VAL A 1 102 ? -4.926 -7.680 3.872 1.00 93.50 102 VAL A CA 1
ATOM 822 C C . VAL A 1 102 ? -3.893 -8.754 3.499 1.00 93.50 102 VAL A C 1
ATOM 824 O O . VAL A 1 102 ? -3.228 -8.658 2.464 1.00 93.50 102 VAL A O 1
AT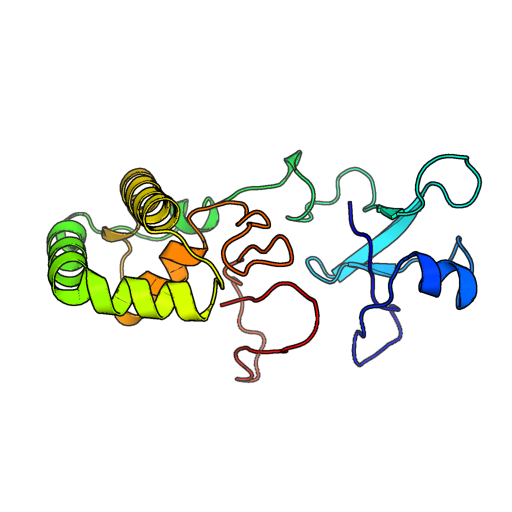OM 827 N N . LYS A 1 103 ? -3.799 -9.833 4.286 1.00 92.50 103 LYS A N 1
ATOM 828 C CA . LYS A 1 103 ? -2.870 -10.952 4.049 1.00 92.50 103 LYS A CA 1
ATOM 829 C C . LYS A 1 103 ? -3.119 -11.668 2.717 1.00 92.50 103 LYS A C 1
ATOM 831 O O . LYS A 1 103 ? -2.171 -12.151 2.102 1.00 92.50 103 LYS A O 1
ATOM 836 N N . LYS A 1 104 ? -4.364 -11.699 2.228 1.00 90.56 104 LYS A N 1
ATOM 837 C CA . LYS A 1 104 ? -4.698 -12.225 0.892 1.00 90.56 104 LYS A CA 1
ATOM 838 C C . LYS A 1 104 ? -3.974 -11.462 -0.225 1.00 90.56 104 LYS A C 1
ATOM 840 O O . LYS A 1 104 ? -3.546 -12.070 -1.206 1.00 90.56 104 LYS A O 1
ATOM 845 N N . TYR A 1 105 ? -3.802 -10.148 -0.079 1.00 88.00 105 TYR A N 1
ATOM 846 C CA . TYR A 1 105 ? -3.116 -9.313 -1.073 1.00 88.00 105 TYR A CA 1
ATOM 847 C C . TYR A 1 105 ? -1.603 -9.274 -0.872 1.00 88.00 105 TYR A C 1
ATOM 849 O O . TYR A 1 105 ? -0.862 -9.195 -1.863 1.00 88.00 105 TYR A O 1
ATOM 857 N N . VAL A 1 106 ? -1.155 -9.398 0.381 1.00 90.00 106 VAL A N 1
ATOM 858 C CA . VAL A 1 106 ? 0.254 -9.379 0.791 1.00 90.00 106 VAL A CA 1
ATOM 859 C C . VAL A 1 106 ? 0.674 -10.753 1.324 1.00 90.00 106 VAL A C 1
ATOM 861 O O . VAL A 1 106 ? 0.615 -11.002 2.532 1.00 90.00 106 VAL A O 1
ATOM 864 N N . PRO A 1 107 ? 1.151 -11.660 0.449 1.00 87.00 107 PRO A N 1
ATOM 865 C CA . PRO A 1 107 ? 1.740 -12.919 0.881 1.00 87.00 107 PRO A CA 1
ATOM 866 C C . PRO A 1 107 ? 2.847 -12.686 1.909 1.00 87.00 107 PRO A C 1
ATOM 868 O O . PRO A 1 107 ? 3.641 -11.748 1.787 1.00 87.00 107 PRO A O 1
ATOM 871 N N . GLY A 1 108 ? 2.885 -13.535 2.934 1.00 90.12 108 GLY A N 1
ATOM 872 C CA . GLY A 1 108 ? 3.870 -13.430 4.008 1.00 90.12 108 GLY A CA 1
ATOM 873 C C . GLY A 1 108 ? 3.734 -12.179 4.878 1.00 90.12 108 GLY A C 1
ATOM 874 O O . GLY A 1 108 ? 4.720 -11.807 5.510 1.00 90.12 108 GLY A O 1
ATOM 875 N N . LEU A 1 109 ? 2.568 -11.512 4.903 1.00 94.00 109 LEU A N 1
ATOM 876 C CA . LEU A 1 109 ? 2.288 -10.437 5.860 1.00 94.00 109 LEU A CA 1
ATOM 877 C C . LEU A 1 109 ? 2.471 -10.945 7.292 1.00 94.00 109 LEU A C 1
ATOM 879 O O . LEU A 1 109 ? 1.841 -11.921 7.710 1.00 94.00 109 LEU A O 1
ATOM 883 N N . THR A 1 110 ? 3.347 -10.274 8.030 1.00 93.31 110 THR A N 1
ATOM 884 C CA . THR A 1 110 ? 3.579 -10.538 9.449 1.00 93.31 110 THR A CA 1
ATOM 885 C C . THR A 1 110 ? 2.645 -9.700 10.315 1.00 93.31 110 THR A C 1
ATOM 887 O O . THR A 1 110 ? 2.229 -8.608 9.927 1.00 93.31 110 THR A O 1
ATOM 890 N N . TRP A 1 111 ? 2.374 -10.164 11.537 1.00 93.19 111 TRP A N 1
ATOM 891 C CA . TRP A 1 111 ? 1.584 -9.389 12.499 1.00 93.19 111 TRP A CA 1
ATOM 892 C C . TRP A 1 111 ? 2.214 -8.024 12.813 1.00 93.19 111 TRP A C 1
ATOM 894 O O . TRP A 1 111 ? 1.512 -7.027 12.946 1.00 93.19 111 TRP A O 1
ATOM 904 N N . LYS A 1 112 ? 3.553 -7.959 12.852 1.00 93.81 112 LYS A N 1
ATOM 905 C CA . LYS A 1 112 ? 4.298 -6.708 13.044 1.00 93.81 112 LYS A CA 1
ATOM 906 C C . LYS A 1 112 ? 4.039 -5.708 11.914 1.00 93.81 112 LYS A C 1
ATOM 908 O O . LYS A 1 112 ? 3.814 -4.536 12.189 1.00 93.81 112 LYS A O 1
ATOM 913 N N . GLU A 1 113 ? 4.068 -6.162 10.660 1.00 94.06 113 GLU A N 1
ATOM 914 C CA . GLU A 1 113 ? 3.740 -5.309 9.511 1.00 94.06 113 GLU A CA 1
ATOM 915 C C . GLU A 1 113 ? 2.286 -4.846 9.576 1.00 94.06 113 GLU A C 1
ATOM 917 O O . GLU A 1 113 ? 2.031 -3.662 9.411 1.00 94.06 113 GLU A O 1
ATOM 922 N N . PHE A 1 114 ? 1.345 -5.743 9.882 1.00 95.81 114 PHE A N 1
ATOM 923 C CA . PHE A 1 114 ? -0.066 -5.377 10.007 1.00 95.81 114 PHE A CA 1
ATOM 924 C C . PHE A 1 114 ? -0.306 -4.323 11.099 1.00 95.81 114 PHE A C 1
ATOM 926 O O . PHE A 1 114 ? -0.991 -3.332 10.856 1.00 95.81 114 PHE A O 1
ATOM 933 N N . HIS A 1 115 ? 0.319 -4.482 12.268 1.00 95.44 115 HIS A N 1
ATOM 934 C CA . HIS A 1 115 ? 0.264 -3.480 13.330 1.00 95.44 115 HIS A CA 1
ATOM 935 C C . HIS A 1 115 ? 0.838 -2.133 12.875 1.00 95.44 115 HIS A C 1
ATOM 937 O O . HIS A 1 115 ? 0.270 -1.092 13.187 1.00 95.44 115 HIS A O 1
ATOM 943 N N . GLN A 1 116 ? 1.928 -2.131 12.100 1.00 94.38 116 GLN A N 1
ATOM 944 C CA . GLN A 1 116 ? 2.487 -0.896 11.548 1.00 94.38 116 GLN A CA 1
ATOM 945 C C . GLN A 1 116 ? 1.494 -0.179 10.622 1.00 94.38 116 GLN A C 1
ATOM 947 O O . GLN A 1 116 ? 1.398 1.044 10.686 1.00 94.38 116 GLN A O 1
ATOM 952 N N . LEU A 1 117 ? 0.725 -0.917 9.809 1.00 94.19 117 LEU A N 1
ATOM 953 C CA . LEU A 1 117 ? -0.323 -0.322 8.968 1.00 94.19 117 LEU A CA 1
ATOM 954 C C . LEU A 1 117 ? -1.390 0.370 9.821 1.00 94.19 117 LEU A C 1
ATOM 956 O O . LEU A 1 117 ? -1.800 1.479 9.497 1.00 94.19 117 LEU A O 1
ATOM 960 N N . LEU A 1 118 ? -1.806 -0.250 10.931 1.00 95.31 118 LEU A N 1
ATOM 961 C CA . LEU A 1 118 ? -2.767 0.342 11.868 1.00 95.31 118 LEU A CA 1
ATOM 962 C C . LEU A 1 118 ? -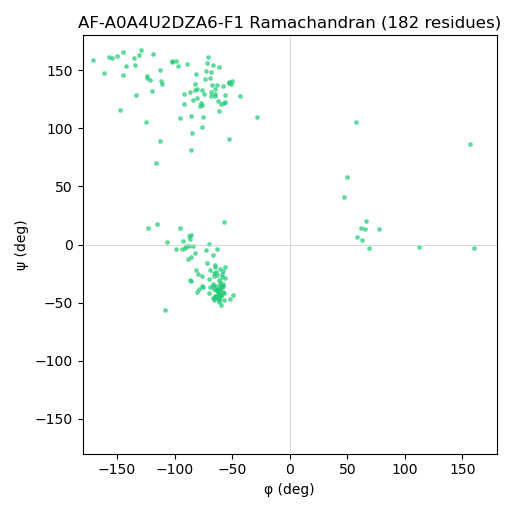2.200 1.582 12.572 1.00 95.31 118 LEU A C 1
ATOM 964 O O . LEU A 1 118 ? -2.924 2.555 12.779 1.00 95.31 118 LEU A O 1
ATOM 968 N N . THR A 1 119 ? -0.912 1.578 12.925 1.00 93.94 119 THR A N 1
ATOM 969 C CA . THR A 1 119 ? -0.234 2.759 13.479 1.00 93.94 119 THR A CA 1
ATOM 970 C C . THR A 1 119 ? -0.279 3.919 12.486 1.00 93.94 119 THR A C 1
ATOM 972 O O . THR A 1 119 ? -0.782 4.986 12.825 1.00 93.94 119 THR A O 1
ATOM 975 N N . VAL A 1 120 ? 0.143 3.693 11.239 1.00 90.81 120 VAL A N 1
ATOM 976 C CA . VAL A 1 120 ? 0.129 4.732 10.195 1.00 90.81 120 VAL A CA 1
ATOM 977 C C . VAL A 1 120 ? -1.299 5.189 9.889 1.00 90.81 120 VAL A C 1
ATOM 979 O O . VAL A 1 120 ? -1.546 6.381 9.750 1.00 90.81 120 VAL A O 1
ATOM 982 N N . ALA A 1 121 ? -2.268 4.273 9.856 1.00 91.38 121 ALA A N 1
ATOM 983 C CA . ALA A 1 121 ? -3.684 4.592 9.679 1.00 91.38 121 ALA A CA 1
ATOM 984 C C . ALA A 1 121 ? -4.230 5.545 10.754 1.00 91.38 121 ALA A C 1
ATOM 986 O O . ALA A 1 121 ? -5.065 6.399 10.456 1.00 91.38 121 ALA A O 1
ATOM 987 N N . ASN A 1 122 ? -3.754 5.417 11.998 1.00 92.06 122 ASN A N 1
ATOM 988 C CA . ASN A 1 122 ? -4.060 6.368 13.064 1.00 92.06 122 ASN A CA 1
ATOM 989 C C . ASN A 1 122 ? -3.372 7.720 12.851 1.00 92.06 122 ASN A C 1
ATOM 991 O O . ASN A 1 122 ? -4.010 8.744 13.063 1.00 92.06 122 ASN A O 1
ATOM 995 N N . GLU A 1 123 ? -2.109 7.735 12.420 1.00 89.88 123 GLU A N 1
ATOM 996 C CA . GLU A 1 123 ? -1.349 8.971 12.174 1.00 89.88 123 GLU A CA 1
ATOM 997 C C . GLU A 1 123 ? -1.950 9.822 11.047 1.00 89.88 123 GLU A C 1
ATOM 999 O O . GLU A 1 123 ? -1.992 11.046 11.153 1.00 89.88 123 GLU A O 1
ATOM 1004 N N . VAL A 1 124 ? -2.435 9.187 9.976 1.00 84.69 124 VAL A N 1
ATOM 1005 C CA . VAL A 1 124 ? -3.061 9.880 8.830 1.00 84.69 124 VAL A CA 1
ATOM 1006 C C . VAL A 1 124 ? -4.576 10.073 8.982 1.00 84.69 124 VAL A C 1
ATOM 1008 O O . VAL A 1 124 ? -5.221 10.649 8.101 1.00 84.69 124 VAL A O 1
ATOM 1011 N N . ASP A 1 125 ? -5.125 9.576 10.092 1.00 88.62 125 ASP A N 1
ATOM 1012 C CA . ASP A 1 125 ? -6.536 9.616 10.461 1.00 88.62 125 ASP A CA 1
ATOM 1013 C C . ASP A 1 125 ? -7.475 9.142 9.339 1.00 88.62 125 ASP A C 1
ATOM 1015 O O . ASP A 1 125 ? -8.360 9.868 8.888 1.00 88.62 125 ASP A O 1
ATOM 1019 N N . ILE A 1 126 ? -7.284 7.899 8.868 1.00 88.00 126 ILE A N 1
ATOM 1020 C CA . ILE A 1 126 ? -8.200 7.306 7.870 1.00 88.00 126 ILE A CA 1
ATOM 1021 C C . ILE A 1 126 ? -9.616 7.095 8.425 1.00 88.00 126 ILE A C 1
ATOM 1023 O O . ILE A 1 126 ? -10.560 6.884 7.671 1.00 88.00 126 ILE A O 1
ATOM 1027 N N . TRP A 1 127 ? -9.757 7.104 9.749 1.00 90.94 127 TRP A N 1
ATOM 1028 C CA . TRP A 1 127 ? -10.982 6.750 10.461 1.00 90.94 127 TRP A CA 1
ATOM 1029 C C . TRP A 1 127 ? -12.035 7.850 10.398 1.00 90.94 127 TRP A C 1
ATOM 1031 O O . TRP A 1 127 ? -13.223 7.558 10.489 1.00 90.94 127 TRP A O 1
ATOM 1041 N N . SER A 1 128 ? -11.606 9.102 10.244 1.00 88.75 128 SER A N 1
ATOM 1042 C CA . SER A 1 128 ? -12.501 10.243 10.082 1.00 88.75 128 SER A CA 1
ATOM 1043 C C . SER A 1 128 ? -12.888 10.494 8.625 1.00 88.75 128 SER A C 1
ATOM 1045 O O . SER A 1 128 ? -13.658 11.412 8.367 1.00 88.75 128 SER A O 1
ATOM 1047 N N . LEU A 1 129 ? -12.388 9.716 7.656 1.00 83.88 129 LEU A N 1
ATOM 1048 C CA . LEU A 1 129 ? -12.707 9.925 6.241 1.00 83.88 129 LEU A CA 1
ATOM 1049 C C . LEU A 1 129 ? -14.217 9.814 5.998 1.00 83.88 129 LEU A C 1
ATOM 1051 O O . LEU A 1 129 ? -14.839 8.778 6.248 1.00 83.88 129 LEU A O 1
ATOM 1055 N N . LYS A 1 130 ? -14.810 10.889 5.478 1.00 77.12 130 LYS A N 1
ATOM 1056 C CA . LYS A 1 130 ? -16.240 10.943 5.185 1.00 77.12 130 LYS A CA 1
ATOM 1057 C C . LYS A 1 130 ? -16.570 10.018 4.017 1.00 77.12 130 LYS A C 1
ATOM 1059 O O . LYS A 1 130 ? -15.802 9.897 3.064 1.00 77.12 130 LYS A O 1
ATOM 1064 N N . SER A 1 131 ? -17.733 9.371 4.086 1.00 76.81 131 SER A N 1
ATOM 1065 C CA . SER A 1 131 ? -18.219 8.431 3.062 1.00 76.81 131 SER A CA 1
ATOM 1066 C C . SER A 1 131 ? -17.338 7.189 2.856 1.00 76.81 131 SER A C 1
ATOM 1068 O O . SER A 1 131 ? -17.519 6.461 1.878 1.00 76.81 131 SER A O 1
ATOM 1070 N N . LEU A 1 132 ? -16.411 6.903 3.776 1.00 75.75 132 LEU A N 1
ATOM 1071 C CA . LEU A 1 132 ? -15.649 5.664 3.763 1.00 75.75 132 LEU A CA 1
ATOM 1072 C C . LEU A 1 132 ? -16.528 4.507 4.255 1.00 75.75 132 LEU A C 1
ATOM 1074 O O . LEU A 1 132 ? -16.827 4.404 5.443 1.00 75.75 132 LEU A O 1
ATOM 1078 N N . SER A 1 133 ? -16.905 3.596 3.355 1.00 82.81 133 SER A N 1
ATOM 1079 C CA . SER A 1 133 ? -17.470 2.317 3.798 1.00 82.81 133 SER A CA 1
ATOM 1080 C C . SER A 1 133 ? -16.393 1.487 4.499 1.00 82.81 133 SER A C 1
ATOM 1082 O O . SER A 1 133 ? -15.258 1.379 4.025 1.00 82.81 133 SER A O 1
ATOM 1084 N N . HIS A 1 134 ? -16.767 0.859 5.613 1.00 84.00 134 HIS A N 1
ATOM 1085 C CA . HIS A 1 134 ? -15.889 -0.002 6.399 1.00 84.00 134 HIS A CA 1
ATOM 1086 C C . HIS A 1 134 ? -15.276 -1.152 5.585 1.00 84.00 134 HIS A C 1
ATOM 1088 O O . HIS A 1 134 ? -14.141 -1.561 5.833 1.00 84.00 134 HIS A O 1
ATOM 1094 N N . ASP A 1 135 ? -15.973 -1.612 4.544 1.00 82.69 135 ASP A N 1
ATOM 1095 C CA . ASP A 1 135 ? -15.4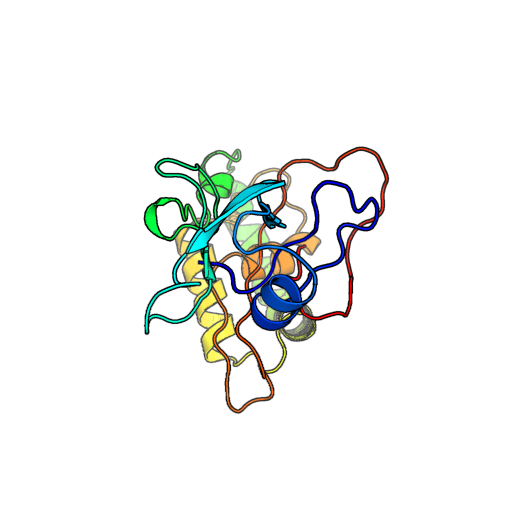80 -2.650 3.636 1.00 82.69 135 ASP A CA 1
ATOM 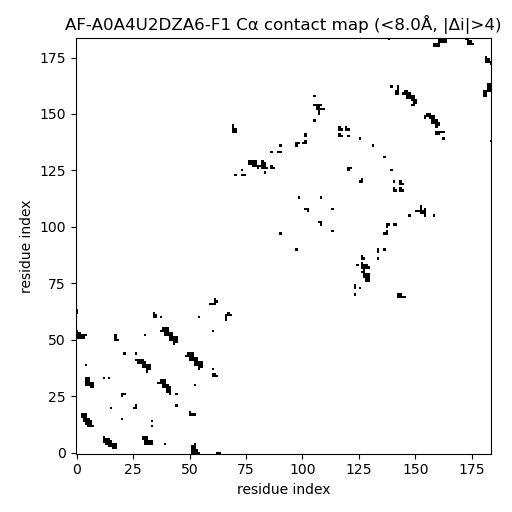1096 C C . ASP A 1 135 ? -14.190 -2.258 2.904 1.00 82.69 135 ASP A C 1
ATOM 1098 O O . ASP A 1 135 ? -13.449 -3.148 2.459 1.00 82.69 135 ASP A O 1
ATOM 1102 N N . TYR A 1 136 ? -13.912 -0.948 2.814 1.00 85.81 136 TYR A N 1
ATOM 1103 C CA . TYR A 1 136 ? -12.708 -0.397 2.202 1.00 85.81 136 TYR A CA 1
ATOM 1104 C C . TYR A 1 136 ? -11.520 -0.240 3.151 1.00 85.81 136 TYR A C 1
ATOM 1106 O O . TYR A 1 136 ? -10.395 -0.077 2.675 1.00 85.81 136 TYR A O 1
ATOM 1114 N N . ILE A 1 137 ? -11.718 -0.359 4.469 1.00 90.25 137 ILE A N 1
ATOM 1115 C CA . ILE A 1 137 ? -10.639 -0.235 5.463 1.00 90.25 137 ILE A CA 1
ATOM 1116 C C . ILE A 1 137 ? -9.441 -1.148 5.132 1.00 90.25 137 ILE A C 1
ATOM 1118 O O . ILE A 1 137 ? -8.319 -0.643 5.093 1.00 90.25 137 ILE A O 1
ATOM 1122 N N . PRO A 1 138 ? -9.612 -2.445 4.796 1.00 91.19 138 PRO A N 1
ATOM 1123 C CA . PRO A 1 138 ? -8.489 -3.311 4.427 1.00 91.19 138 PRO A CA 1
ATOM 1124 C C . PRO A 1 138 ? -7.672 -2.795 3.234 1.00 91.19 138 PRO A C 1
ATOM 1126 O O . PRO A 1 138 ? -6.461 -2.993 3.190 1.00 91.19 138 PRO A O 1
ATOM 1129 N N . TYR A 1 139 ? -8.314 -2.136 2.269 1.00 87.12 139 TYR A N 1
ATOM 1130 C CA . TYR A 1 139 ? -7.652 -1.616 1.071 1.00 87.12 139 TYR A CA 1
ATOM 1131 C C . TYR A 1 139 ? -6.915 -0.310 1.350 1.00 87.12 139 TYR A C 1
ATOM 1133 O O . TYR A 1 139 ? -5.789 -0.132 0.890 1.00 87.12 139 TYR A O 1
ATOM 1141 N N . LEU A 1 140 ? -7.489 0.559 2.184 1.00 86.38 140 LEU A N 1
ATOM 1142 C CA . LEU A 1 140 ? -6.779 1.740 2.668 1.00 86.38 140 LEU A CA 1
ATOM 1143 C C . LEU A 1 140 ? -5.540 1.352 3.478 1.00 86.38 140 LEU A C 1
ATOM 1145 O O . LEU A 1 140 ? -4.469 1.909 3.248 1.00 86.38 140 LEU A O 1
ATOM 1149 N N . LEU A 1 141 ? -5.643 0.343 4.349 1.00 91.00 141 LEU A N 1
ATOM 1150 C CA . LEU A 1 141 ? -4.505 -0.151 5.132 1.00 91.00 141 LEU A CA 1
ATOM 1151 C C . LEU A 1 141 ? -3.354 -0.643 4.256 1.00 91.00 141 LEU A C 1
ATOM 1153 O O . LEU A 1 141 ? -2.198 -0.435 4.605 1.00 91.00 141 LEU A O 1
ATOM 1157 N N . LEU A 1 142 ? -3.646 -1.267 3.112 1.00 88.75 142 LEU A N 1
ATOM 1158 C CA . LEU A 1 142 ? -2.615 -1.687 2.160 1.00 88.75 142 LEU A CA 1
ATOM 1159 C C . LEU A 1 142 ? -1.839 -0.509 1.586 1.00 88.75 142 LEU A C 1
ATOM 1161 O O . LEU A 1 142 ? -0.685 -0.686 1.194 1.00 88.75 142 LEU A O 1
ATOM 1165 N N . THR A 1 143 ? -2.459 0.671 1.542 1.00 84.81 143 THR A N 1
ATOM 1166 C CA . THR A 1 143 ? -1.730 1.864 1.157 1.00 84.81 143 THR A CA 1
ATOM 1167 C C . THR A 1 143 ? -0.825 2.345 2.256 1.00 84.81 143 THR A C 1
ATOM 1169 O O . THR A 1 143 ? 0.269 2.684 1.875 1.00 84.81 143 THR A O 1
ATOM 1172 N N . CYS A 1 144 ? -1.169 2.263 3.550 1.00 87.50 144 CYS A N 1
ATOM 1173 C CA . CYS A 1 144 ? -0.429 2.795 4.716 1.00 87.50 144 CYS A CA 1
ATOM 1174 C C . CYS A 1 144 ? 1.040 2.322 4.923 1.00 87.50 144 CYS A C 1
ATOM 1176 O O . CYS A 1 144 ? 1.581 2.421 6.024 1.00 87.50 144 CYS A O 1
ATOM 1178 N N . THR A 1 145 ? 1.713 1.805 3.899 1.00 85.88 145 THR A N 1
ATOM 1179 C CA . THR A 1 145 ? 3.164 1.669 3.799 1.00 85.88 145 THR A CA 1
ATOM 1180 C C . THR A 1 145 ? 3.647 1.870 2.355 1.00 85.88 145 THR A C 1
ATOM 1182 O O . THR A 1 145 ? 2.992 1.464 1.396 1.00 85.88 145 THR A O 1
ATOM 1185 N N . ASP A 1 146 ? 4.833 2.460 2.182 1.00 76.94 146 ASP A N 1
ATOM 1186 C CA . ASP A 1 146 ? 5.381 2.756 0.850 1.00 76.94 146 ASP A CA 1
ATOM 1187 C C . ASP A 1 146 ? 5.667 1.488 0.043 1.00 76.94 146 ASP A C 1
ATOM 1189 O O . ASP A 1 146 ? 5.551 1.470 -1.185 1.00 76.94 146 ASP A O 1
ATOM 1193 N N . LYS A 1 147 ? 6.108 0.435 0.740 1.00 81.31 147 LYS A N 1
ATOM 1194 C CA . LYS A 1 147 ? 6.385 -0.878 0.168 1.00 81.31 147 LYS A CA 1
ATOM 1195 C C . LYS A 1 147 ? 6.433 -1.960 1.240 1.00 81.31 147 LYS A C 1
ATOM 1197 O O . LYS A 1 147 ? 6.934 -1.775 2.344 1.00 81.31 147 LYS A O 1
ATOM 1202 N N . PHE A 1 148 ? 6.020 -3.142 0.830 1.00 84.62 148 PHE A N 1
ATOM 1203 C CA . PHE A 1 148 ? 6.209 -4.403 1.514 1.00 84.62 148 PHE A CA 1
ATOM 1204 C C . PHE A 1 148 ? 7.448 -5.090 0.938 1.00 84.62 148 PHE A C 1
ATOM 1206 O O . PHE A 1 148 ? 7.434 -5.562 -0.200 1.00 84.62 148 PHE A O 1
ATOM 1213 N N . GLU A 1 149 ? 8.530 -5.149 1.710 1.00 84.38 149 GLU A N 1
ATOM 1214 C CA . GLU A 1 149 ? 9.792 -5.747 1.260 1.00 84.38 149 GLU A CA 1
ATOM 1215 C C . GLU A 1 149 ? 9.710 -7.272 1.185 1.00 84.38 149 GLU A C 1
ATOM 1217 O O . GLU A 1 149 ? 9.007 -7.905 1.979 1.00 84.38 149 GLU A O 1
ATOM 1222 N N . LYS A 1 150 ? 10.455 -7.880 0.257 1.00 85.88 150 LYS A N 1
ATOM 1223 C CA . LYS A 1 150 ? 10.618 -9.335 0.198 1.00 85.88 150 LYS A CA 1
ATOM 1224 C C . LYS A 1 150 ? 11.004 -9.894 1.570 1.00 85.88 150 LYS A C 1
ATOM 1226 O O . LYS A 1 150 ? 11.811 -9.316 2.298 1.00 85.88 150 LYS A O 1
ATOM 1231 N N . ASN A 1 151 ? 10.450 -11.046 1.923 1.00 87.31 151 ASN A N 1
ATOM 1232 C CA . ASN A 1 151 ? 10.687 -11.647 3.227 1.00 87.31 151 ASN A CA 1
ATOM 1233 C C . ASN A 1 151 ? 10.740 -13.178 3.156 1.00 87.31 151 ASN A C 1
ATOM 1235 O O . ASN A 1 151 ? 10.329 -13.807 2.181 1.00 87.31 151 ASN A O 1
ATOM 1239 N N . LYS A 1 152 ? 11.242 -13.790 4.232 1.00 88.88 152 LYS A N 1
ATOM 1240 C CA . LYS A 1 152 ? 11.353 -15.252 4.364 1.00 88.88 152 LYS A CA 1
ATOM 1241 C C . LYS A 1 152 ? 10.014 -15.970 4.584 1.00 88.88 152 LYS A C 1
ATOM 1243 O O . LYS A 1 152 ? 9.986 -17.192 4.622 1.00 88.88 152 LYS A O 1
ATOM 1248 N N . TYR A 1 153 ? 8.915 -15.230 4.738 1.00 87.25 153 TYR A N 1
ATOM 1249 C CA . TYR A 1 153 ? 7.588 -15.755 5.080 1.00 87.25 153 TYR A CA 1
ATOM 1250 C C . TYR A 1 153 ? 6.704 -16.003 3.847 1.00 87.25 153 TYR A C 1
ATOM 1252 O O . TYR A 1 153 ? 5.494 -16.174 3.973 1.00 87.25 153 TYR A O 1
ATOM 1260 N N . GLY A 1 154 ? 7.297 -16.010 2.650 1.00 82.75 154 GLY A N 1
ATOM 1261 C CA . GLY A 1 154 ? 6.608 -16.297 1.390 1.00 82.75 154 GLY A CA 1
ATOM 1262 C C . GLY A 1 154 ? 6.488 -15.104 0.442 1.00 82.75 154 GLY A C 1
ATOM 1263 O O . GLY A 1 154 ? 5.999 -15.275 -0.675 1.00 82.75 154 GLY A O 1
ATOM 1264 N N . ARG A 1 155 ? 6.968 -13.911 0.827 1.00 89.00 155 ARG A N 1
ATOM 1265 C CA . ARG A 1 155 ? 7.009 -12.750 -0.071 1.00 89.00 155 ARG A CA 1
ATOM 1266 C C . ARG A 1 155 ? 8.280 -12.771 -0.924 1.00 89.00 155 ARG A C 1
ATOM 1268 O O . ARG A 1 155 ? 9.336 -12.321 -0.488 1.00 89.00 155 ARG A O 1
ATOM 1275 N N . LYS A 1 156 ? 8.175 -13.303 -2.147 1.00 82.50 156 LYS A N 1
ATOM 1276 C CA . LYS A 1 156 ? 9.314 -13.465 -3.077 1.00 82.50 156 LYS A CA 1
ATOM 1277 C C . LYS A 1 156 ? 9.853 -12.142 -3.639 1.00 82.50 156 LYS A C 1
ATOM 1279 O O . LYS A 1 156 ? 11.046 -12.046 -3.915 1.00 82.50 156 LYS A O 1
ATOM 1284 N N . TYR A 1 157 ? 8.992 -11.136 -3.780 1.00 77.38 157 TYR A N 1
ATOM 1285 C CA . TYR A 1 157 ? 9.315 -9.844 -4.387 1.00 77.38 157 TYR A CA 1
ATOM 1286 C C . TYR A 1 157 ? 8.765 -8.692 -3.551 1.00 77.38 157 TYR A C 1
ATOM 1288 O O . TYR A 1 157 ? 7.760 -8.858 -2.860 1.00 77.38 157 TYR A O 1
ATOM 1296 N N . ASP A 1 158 ? 9.390 -7.523 -3.665 1.00 77.19 158 ASP A N 1
ATOM 1297 C CA . ASP A 1 158 ? 8.850 -6.288 -3.101 1.00 77.19 158 ASP A CA 1
ATOM 1298 C C . ASP A 1 158 ? 7.511 -5.954 -3.780 1.00 77.19 158 ASP A C 1
ATOM 1300 O O . ASP A 1 158 ? 7.383 -6.049 -5.005 1.00 77.19 158 ASP A O 1
ATOM 1304 N N . CYS A 1 159 ? 6.511 -5.538 -3.006 1.00 75.75 159 CYS A N 1
ATOM 1305 C CA . CYS A 1 159 ? 5.233 -5.077 -3.542 1.00 75.75 159 CYS A CA 1
ATOM 1306 C C . CYS A 1 159 ? 4.767 -3.795 -2.857 1.00 75.75 159 CYS A C 1
ATOM 1308 O O . CYS A 1 159 ? 5.232 -3.441 -1.781 1.00 75.75 159 CYS A O 1
ATOM 1310 N N . PHE A 1 160 ? 3.867 -3.069 -3.504 1.00 79.12 160 PHE A N 1
ATOM 1311 C CA . PHE A 1 160 ? 3.273 -1.852 -2.969 1.00 79.12 160 PHE A CA 1
ATOM 1312 C C . PHE A 1 160 ? 1.943 -1.595 -3.657 1.00 79.12 160 PHE A C 1
ATOM 1314 O O . PHE A 1 160 ? 1.702 -2.134 -4.743 1.00 79.12 160 PHE A O 1
ATOM 1321 N N . PHE A 1 161 ? 1.120 -0.766 -3.029 1.00 79.12 161 PHE A N 1
ATOM 1322 C CA . PHE A 1 161 ? -0.241 -0.490 -3.459 1.00 79.12 161 PHE A CA 1
ATOM 1323 C C . PHE A 1 161 ? -0.423 1.007 -3.671 1.00 79.12 161 PHE A C 1
ATOM 1325 O O . PHE A 1 161 ? 0.188 1.827 -2.989 1.00 79.12 161 PHE A O 1
ATOM 1332 N N . VAL A 1 162 ? -1.236 1.355 -4.661 1.00 67.25 162 VAL A N 1
ATOM 1333 C CA . VAL A 1 162 ? -1.571 2.735 -5.007 1.00 67.25 162 VAL A CA 1
ATOM 1334 C C . VAL A 1 162 ? -3.080 2.782 -5.193 1.00 67.25 162 VAL A C 1
ATOM 1336 O O . VAL A 1 162 ? -3.602 1.956 -5.937 1.00 67.25 162 VAL A O 1
ATOM 1339 N N . LEU A 1 163 ? -3.745 3.730 -4.531 1.00 66.75 163 LEU A N 1
ATOM 1340 C CA . LEU A 1 163 ? -5.151 4.042 -4.794 1.00 66.75 163 LEU A CA 1
ATOM 1341 C C . LEU A 1 163 ? -5.216 4.877 -6.069 1.00 66.75 163 LEU A C 1
ATOM 1343 O O . LEU A 1 163 ? -4.623 5.956 -6.141 1.00 66.75 163 LEU A O 1
ATOM 1347 N N . GLU A 1 164 ? -5.897 4.362 -7.083 1.00 54.94 164 GLU A N 1
ATOM 1348 C CA . GLU A 1 164 ? -6.106 5.085 -8.332 1.00 54.94 164 GLU A CA 1
ATOM 1349 C C . GLU A 1 164 ? -7.262 6.083 -8.171 1.00 54.94 164 GLU A C 1
ATOM 1351 O O . GLU A 1 164 ? -8.357 5.725 -7.748 1.00 54.94 164 GLU A O 1
ATOM 1356 N N . THR A 1 165 ? -7.025 7.359 -8.486 1.00 48.19 165 THR A N 1
ATOM 1357 C CA . THR A 1 165 ? -7.992 8.452 -8.264 1.00 48.19 165 THR A CA 1
ATOM 1358 C C . THR A 1 165 ? -8.983 8.654 -9.417 1.00 48.19 165 THR A C 1
ATOM 1360 O O . THR A 1 165 ? -9.750 9.614 -9.401 1.00 48.19 165 THR A O 1
ATOM 1363 N N . SER A 1 166 ? -9.000 7.771 -10.421 1.00 43.16 166 SER A N 1
ATOM 1364 C CA . SER A 1 166 ? -9.930 7.855 -11.552 1.00 43.16 166 SER A CA 1
ATOM 1365 C C . SER A 1 166 ? -10.310 6.463 -12.060 1.00 43.16 166 SER A C 1
ATOM 1367 O O . SER A 1 166 ? -9.448 5.768 -12.599 1.00 43.16 166 SER A O 1
ATOM 1369 N N . PRO A 1 167 ? -11.582 6.040 -11.963 1.00 42.56 167 PRO A N 1
ATOM 1370 C CA . PRO A 1 167 ? -12.053 4.922 -12.752 1.00 42.56 167 PRO A CA 1
ATOM 1371 C C . PRO A 1 167 ? -12.255 5.446 -14.174 1.00 42.56 167 PRO A C 1
ATOM 1373 O O . PRO A 1 167 ? -13.251 6.108 -14.471 1.00 42.56 167 PRO A O 1
ATOM 1376 N N . THR A 1 168 ? -11.313 5.173 -15.077 1.00 37.47 168 THR A N 1
ATOM 1377 C CA . THR A 1 168 ? -11.638 5.312 -16.498 1.00 37.47 168 THR A CA 1
ATOM 1378 C C . THR A 1 168 ? -12.753 4.315 -16.804 1.00 37.47 168 THR A C 1
ATOM 1380 O O . THR A 1 168 ? -12.659 3.127 -16.505 1.00 37.47 168 THR A O 1
ATOM 1383 N N . THR A 1 169 ? -13.851 4.856 -17.318 1.00 36.94 169 THR A N 1
ATOM 1384 C CA . THR A 1 169 ? -15.085 4.214 -17.768 1.00 36.94 169 THR A CA 1
ATOM 1385 C C . THR A 1 169 ? -14.855 2.780 -18.253 1.00 36.94 169 THR A C 1
ATOM 1387 O O . THR A 1 169 ? -14.255 2.582 -19.307 1.00 36.94 169 THR A O 1
ATOM 1390 N N . GLY A 1 170 ? -15.321 1.770 -17.510 1.00 36.28 170 GLY A N 1
ATOM 1391 C CA . GLY A 1 170 ? -15.199 0.391 -17.996 1.00 36.28 170 GLY A CA 1
ATOM 1392 C C . GLY A 1 170 ? -15.295 -0.757 -16.999 1.00 36.28 170 GLY A C 1
ATOM 1393 O O . GLY A 1 170 ? -15.254 -1.894 -17.444 1.00 36.28 170 GLY A O 1
ATOM 1394 N N . GLY A 1 171 ? -15.432 -0.524 -15.690 1.00 35.94 171 GLY A N 1
ATOM 1395 C CA . GLY A 1 171 ? -15.842 -1.571 -14.738 1.00 35.94 171 GLY A CA 1
ATOM 1396 C C . GLY A 1 171 ? -14.905 -2.781 -14.577 1.00 35.94 171 GLY A C 1
ATOM 1397 O O . GLY A 1 171 ? -15.231 -3.686 -13.813 1.00 35.94 171 GLY A O 1
ATOM 1398 N N . VAL A 1 172 ? -13.740 -2.813 -15.230 1.00 32.78 172 VAL A N 1
ATOM 1399 C CA . VAL A 1 172 ? -12.738 -3.862 -15.015 1.00 32.78 172 VAL A CA 1
ATOM 1400 C C . VAL A 1 172 ? -11.865 -3.455 -13.834 1.00 32.78 172 VAL A C 1
ATOM 1402 O O . VAL A 1 172 ? -10.781 -2.899 -13.981 1.00 32.78 172 VAL A O 1
ATOM 1405 N N . LEU A 1 173 ? -12.382 -3.713 -12.637 1.00 37.00 173 LEU A N 1
ATOM 1406 C CA . LEU A 1 173 ? -11.595 -3.685 -11.414 1.00 37.00 173 LEU A CA 1
ATOM 1407 C C . LEU A 1 173 ? -10.749 -4.968 -11.332 1.00 37.00 173 LEU A C 1
ATOM 1409 O O . LEU A 1 173 ? -11.281 -6.072 -11.292 1.00 37.00 173 LEU A O 1
ATOM 1413 N N . TRP A 1 174 ? -9.432 -4.781 -11.253 1.00 46.12 174 TRP A N 1
ATOM 1414 C CA . TRP A 1 174 ? -8.496 -5.573 -10.443 1.00 46.12 174 TRP A CA 1
ATOM 1415 C C . TRP A 1 174 ? -8.392 -7.098 -10.630 1.00 46.12 174 TRP A C 1
ATOM 1417 O O . TRP A 1 174 ? -9.165 -7.858 -10.052 1.00 46.12 174 TRP A O 1
ATOM 1427 N N . ASN A 1 175 ? -7.300 -7.545 -11.272 1.00 32.91 175 ASN A N 1
ATOM 1428 C CA . ASN A 1 175 ? -6.337 -8.570 -10.802 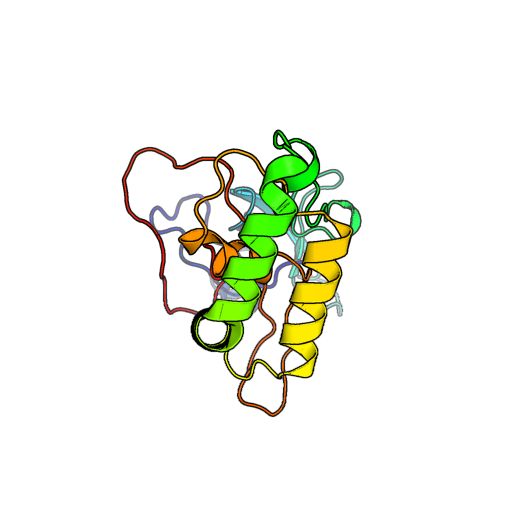1.00 32.91 175 ASN A CA 1
ATOM 1429 C C . ASN A 1 175 ? -5.614 -9.206 -12.002 1.00 32.91 175 ASN A C 1
ATOM 1431 O O . ASN A 1 175 ? -6.011 -10.270 -12.475 1.00 32.91 175 ASN A O 1
ATOM 1435 N N . ASP A 1 176 ? -4.519 -8.598 -12.462 1.00 34.81 176 ASP A N 1
ATOM 1436 C CA . ASP A 1 176 ? -3.557 -9.332 -13.287 1.00 34.81 176 ASP A CA 1
ATOM 1437 C C . ASP A 1 176 ? -2.598 -10.086 -12.351 1.00 34.81 176 ASP A C 1
ATOM 1439 O O . ASP A 1 176 ? -2.019 -9.521 -11.420 1.00 34.81 176 ASP A O 1
ATOM 1443 N N . THR A 1 177 ? -2.510 -11.401 -12.537 1.00 37.41 177 THR A N 1
ATOM 1444 C CA . THR A 1 177 ? -1.743 -12.324 -11.681 1.00 37.41 177 THR A CA 1
ATOM 1445 C C . THR A 1 177 ? -0.278 -12.440 -12.102 1.00 37.41 177 THR A C 1
ATOM 1447 O O . THR A 1 177 ? 0.478 -13.215 -11.513 1.00 37.41 177 THR A O 1
ATOM 1450 N N . THR A 1 178 ? 0.146 -11.650 -13.086 1.00 33.69 178 THR A N 1
ATOM 1451 C CA . THR A 1 178 ? 1.517 -11.626 -13.594 1.00 33.69 178 THR A CA 1
ATOM 1452 C C . THR A 1 178 ? 2.350 -10.505 -12.965 1.00 33.69 178 THR A C 1
ATOM 1454 O O . THR A 1 178 ? 1.823 -9.525 -12.446 1.00 33.69 178 THR A O 1
ATOM 1457 N N . GLU A 1 179 ? 3.672 -10.700 -12.915 1.00 44.88 179 GLU A N 1
ATOM 1458 C CA . GLU A 1 179 ? 4.640 -9.916 -12.135 1.00 44.88 179 GLU A CA 1
ATOM 1459 C C . GLU A 1 179 ? 4.546 -8.395 -12.378 1.00 44.88 179 GLU A C 1
ATOM 1461 O O . GLU A 1 179 ? 5.200 -7.790 -13.229 1.00 44.88 179 GLU A O 1
ATOM 1466 N N . GLY A 1 180 ? 3.736 -7.734 -11.560 1.00 38.88 180 GLY A N 1
ATOM 1467 C CA . GLY A 1 180 ? 3.510 -6.306 -11.630 1.00 38.88 180 GLY A CA 1
ATOM 1468 C C . GLY A 1 180 ? 2.708 -5.821 -10.438 1.00 38.88 180 GLY A C 1
ATOM 1469 O O . GLY A 1 180 ? 2.090 -6.610 -9.734 1.00 38.88 180 GLY A O 1
ATOM 1470 N N . LYS A 1 181 ? 2.806 -4.518 -10.151 1.00 38.09 181 LYS A N 1
ATOM 1471 C CA . LYS A 1 181 ? 2.079 -3.853 -9.063 1.00 38.09 181 LYS A CA 1
ATOM 1472 C C . LYS A 1 181 ? 0.636 -4.344 -9.038 1.00 38.09 181 LYS A C 1
ATOM 1474 O O . LYS A 1 181 ? -0.047 -4.279 -10.055 1.00 38.09 181 LYS A O 1
ATOM 1479 N N . LYS A 1 182 ? 0.202 -4.781 -7.863 1.00 36.56 182 LYS A N 1
ATOM 1480 C CA . LYS A 1 182 ? -1.207 -4.983 -7.574 1.00 36.56 182 LYS A CA 1
ATOM 1481 C C . LYS A 1 182 ? -1.763 -3.621 -7.245 1.00 36.56 182 LYS A C 1
ATOM 1483 O O . LYS A 1 182 ? -1.138 -2.878 -6.488 1.00 36.56 182 LYS A O 1
ATOM 1488 N N . TYR A 1 183 ? -2.897 -3.300 -7.815 1.00 37.44 183 TYR A N 1
ATOM 1489 C CA . TYR A 1 183 ? -3.589 -2.115 -7.398 1.00 37.44 183 TYR A CA 1
ATOM 1490 C C . TYR A 1 183 ? -4.973 -2.508 -6.850 1.00 37.44 183 TYR A C 1
ATOM 1492 O O . TYR A 1 183 ? -5.320 -3.699 -6.867 1.00 37.44 183 TYR A O 1
ATOM 1500 N N . ILE A 1 184 ? -5.610 -1.592 -6.131 1.00 38.25 184 ILE A N 1
ATOM 1501 C CA . ILE A 1 184 ? -6.807 -1.815 -5.309 1.00 38.25 184 ILE A CA 1
ATOM 1502 C C . ILE A 1 184 ? -7.665 -0.565 -5.328 1.00 38.25 18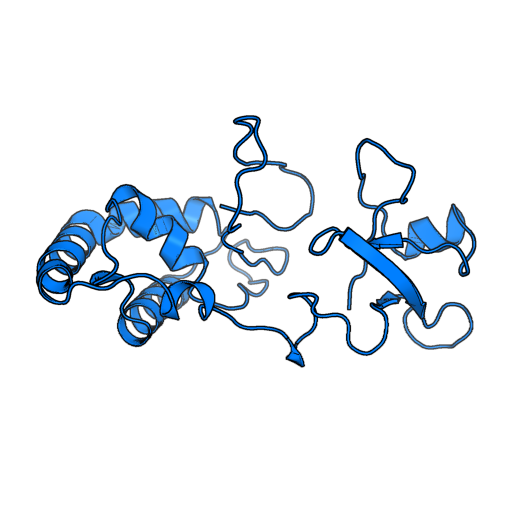4 ILE A C 1
ATOM 1504 O O . ILE A 1 184 ? -7.070 0.534 -5.353 1.00 38.25 184 ILE A O 1
#